Protein AF-G0TVH2-F1 (afdb_monomer_lite)

Structure (mmCIF, N/CA/C/O backbone):
data_AF-G0TVH2-F1
#
_entry.id   AF-G0TVH2-F1
#
loop_
_atom_site.group_PDB
_atom_site.id
_atom_site.type_symbol
_atom_site.label_atom_id
_atom_site.label_alt_id
_atom_site.label_comp_id
_atom_site.label_asym_id
_atom_site.label_entity_id
_atom_site.label_seq_id
_atom_site.pdbx_PDB_ins_code
_atom_site.Cartn_x
_atom_site.Cartn_y
_atom_site.Cartn_z
_atom_site.occupancy
_atom_site.B_iso_or_equiv
_atom_site.auth_seq_id
_atom_site.auth_comp_id
_atom_site.auth_asym_id
_atom_site.auth_atom_id
_atom_site.pdbx_PDB_model_num
ATOM 1 N N . MET A 1 1 ? 60.344 -9.398 -90.606 1.00 38.94 1 MET A N 1
ATOM 2 C CA . MET A 1 1 ? 59.600 -9.449 -89.331 1.00 38.94 1 MET A CA 1
ATOM 3 C C . MET A 1 1 ? 58.607 -8.302 -89.333 1.00 38.94 1 MET A C 1
ATOM 5 O O . MET A 1 1 ? 58.965 -7.178 -89.017 1.00 38.94 1 MET A O 1
ATOM 9 N N . THR A 1 2 ? 57.408 -8.558 -89.841 1.00 41.53 2 THR A N 1
ATOM 10 C CA . THR A 1 2 ? 56.317 -7.584 -89.948 1.00 41.53 2 THR A CA 1
ATOM 11 C C . THR A 1 2 ? 55.574 -7.532 -88.620 1.00 41.53 2 THR A C 1
ATOM 13 O O . THR A 1 2 ? 54.931 -8.509 -88.241 1.00 41.53 2 THR A O 1
ATOM 16 N N . ALA A 1 3 ? 55.681 -6.411 -87.907 1.00 45.31 3 ALA A N 1
ATOM 17 C CA . ALA A 1 3 ? 54.805 -6.114 -86.784 1.00 45.31 3 ALA A CA 1
ATOM 18 C C . ALA A 1 3 ? 53.382 -5.932 -87.335 1.00 45.31 3 ALA A C 1
ATOM 20 O O . ALA A 1 3 ? 53.095 -4.954 -88.024 1.00 45.31 3 ALA A O 1
ATOM 21 N N . LEU A 1 4 ? 52.516 -6.919 -87.098 1.00 46.34 4 LEU A N 1
ATOM 22 C CA . LEU A 1 4 ? 51.085 -6.798 -87.344 1.00 46.34 4 LEU A CA 1
ATOM 23 C C . LEU A 1 4 ? 50.549 -5.736 -86.382 1.00 46.34 4 LEU A C 1
ATOM 25 O O . LEU A 1 4 ? 50.388 -5.987 -85.190 1.00 46.34 4 LEU A O 1
ATOM 29 N N . HIS A 1 5 ? 50.312 -4.537 -86.907 1.00 47.88 5 HIS A N 1
ATOM 30 C CA . HIS A 1 5 ? 49.517 -3.518 -86.240 1.00 47.88 5 HIS A CA 1
ATOM 31 C C . HIS A 1 5 ? 48.079 -4.034 -86.141 1.00 47.88 5 HIS A C 1
ATOM 33 O O . HIS A 1 5 ? 47.273 -3.858 -87.052 1.00 47.88 5 HIS A O 1
ATOM 39 N N . VAL A 1 6 ? 47.768 -4.710 -85.036 1.00 55.97 6 VAL A N 1
ATOM 40 C CA . VAL A 1 6 ? 46.390 -5.003 -84.648 1.00 55.97 6 VAL A CA 1
ATOM 41 C C . VAL A 1 6 ? 45.784 -3.676 -84.206 1.00 55.97 6 VAL A C 1
ATOM 43 O O . VAL A 1 6 ? 46.109 -3.151 -83.142 1.00 55.97 6 VAL A O 1
ATOM 46 N N . SER A 1 7 ? 44.959 -3.081 -85.064 1.00 53.72 7 SER A N 1
ATOM 47 C CA . SER A 1 7 ? 44.136 -1.933 -84.693 1.00 53.72 7 SER A CA 1
ATOM 48 C C . SER A 1 7 ? 43.154 -2.373 -83.599 1.00 53.72 7 SER A C 1
ATOM 50 O O . SER A 1 7 ? 42.440 -3.356 -83.827 1.00 53.72 7 SER A O 1
ATOM 52 N N . PRO A 1 8 ? 43.092 -1.701 -82.436 1.00 55.16 8 PRO A N 1
ATOM 53 C CA . PRO A 1 8 ? 42.158 -2.075 -81.381 1.00 55.16 8 PRO A CA 1
ATOM 54 C C . PRO A 1 8 ? 40.726 -1.978 -81.913 1.00 55.16 8 PRO A C 1
ATOM 56 O O . PRO A 1 8 ? 40.311 -0.941 -82.433 1.00 55.16 8 PRO A O 1
ATOM 59 N N . CYS A 1 9 ? 39.986 -3.084 -81.829 1.00 48.72 9 CYS A N 1
ATOM 60 C CA . CYS A 1 9 ? 38.575 -3.112 -82.181 1.00 48.72 9 CYS A CA 1
ATOM 61 C C . CYS A 1 9 ? 37.817 -2.276 -81.134 1.00 48.72 9 CYS A C 1
ATOM 63 O O . CYS A 1 9 ? 37.853 -2.635 -79.959 1.00 48.72 9 CYS A O 1
ATOM 65 N N . PRO A 1 10 ? 37.120 -1.191 -81.513 1.00 53.81 10 PRO A N 1
ATOM 66 C CA . PRO A 1 10 ? 36.491 -0.264 -80.563 1.00 53.81 10 PRO A CA 1
ATOM 67 C C . PRO A 1 10 ? 35.326 -0.880 -79.768 1.00 53.81 10 PRO A C 1
ATOM 69 O O . PRO A 1 10 ? 34.774 -0.230 -78.886 1.00 53.81 10 PRO A O 1
ATOM 72 N N . LEU A 1 11 ? 34.944 -2.123 -80.079 1.00 55.22 11 LEU A N 1
ATOM 73 C CA . LEU A 1 11 ? 33.905 -2.881 -79.381 1.00 55.22 11 LEU A CA 1
ATOM 74 C C . LEU A 1 11 ? 34.403 -3.563 -78.101 1.00 55.22 11 LEU A C 1
ATOM 76 O O . LEU A 1 11 ? 33.580 -3.904 -77.254 1.00 55.22 11 LEU A O 1
ATOM 80 N N . PHE A 1 12 ? 35.717 -3.748 -77.944 1.00 55.81 12 PHE A N 1
ATOM 81 C CA . PHE A 1 12 ? 36.296 -4.355 -76.751 1.00 55.81 12 PHE A CA 1
ATOM 82 C C . PHE A 1 12 ? 37.193 -3.331 -76.050 1.00 55.81 12 PHE A C 1
ATOM 84 O O . PHE A 1 12 ? 38.146 -2.852 -76.672 1.00 55.81 12 PHE A O 1
ATOM 91 N N . PRO A 1 13 ? 36.911 -2.962 -74.783 1.00 56.94 13 PRO A N 1
ATOM 92 C CA . PRO A 1 13 ? 37.879 -2.214 -73.990 1.00 56.94 13 PRO A CA 1
ATOM 93 C C . PRO A 1 13 ? 39.205 -2.977 -74.027 1.00 56.94 13 PRO A C 1
ATOM 95 O O . PRO A 1 13 ? 39.206 -4.208 -73.977 1.00 56.94 13 PRO A O 1
ATOM 98 N N . SER A 1 14 ? 40.320 -2.267 -74.200 1.00 57.22 14 SER A N 1
ATOM 99 C CA . SER A 1 14 ? 41.637 -2.896 -74.287 1.00 57.22 14 SER A CA 1
ATOM 100 C C . SER A 1 14 ? 41.820 -3.839 -73.096 1.00 57.22 14 SER A C 1
ATOM 102 O O . SER A 1 14 ? 41.650 -3.435 -71.949 1.00 57.22 14 SER A O 1
ATOM 104 N N . GLU A 1 15 ? 42.184 -5.099 -73.352 1.00 58.81 15 GLU A N 1
ATOM 105 C CA . GLU A 1 15 ? 42.371 -6.148 -72.326 1.00 58.81 15 GLU A CA 1
ATOM 106 C C . GLU A 1 15 ? 43.420 -5.789 -71.248 1.00 58.81 15 GLU A C 1
ATOM 108 O O . GLU A 1 15 ? 43.646 -6.549 -70.312 1.00 58.81 15 GLU A O 1
ATOM 113 N N . VAL A 1 16 ? 44.073 -4.635 -71.389 1.00 67.00 16 VAL A N 1
ATOM 114 C CA . VAL A 1 16 ? 45.206 -4.162 -70.597 1.00 67.00 16 VAL A CA 1
ATOM 115 C C . VAL A 1 16 ? 44.783 -3.172 -69.500 1.00 67.00 16 VAL A C 1
ATOM 117 O O . VAL A 1 16 ? 45.561 -2.938 -68.579 1.00 67.00 16 VAL A O 1
ATOM 120 N N . GLU A 1 17 ? 43.582 -2.582 -69.559 1.00 72.62 17 GLU A N 1
ATOM 121 C CA . GLU A 1 17 ? 43.137 -1.599 -68.559 1.00 72.62 17 GLU A CA 1
ATOM 122 C C . GLU A 1 17 ? 42.198 -2.213 -67.511 1.00 72.62 17 GLU A C 1
ATOM 124 O O . GLU A 1 17 ? 41.122 -2.726 -67.822 1.00 72.62 17 GLU A O 1
ATOM 129 N N . ASP A 1 18 ? 42.594 -2.116 -66.240 1.00 85.38 18 ASP A N 1
ATOM 130 C CA . ASP A 1 18 ? 41.708 -2.384 -65.109 1.00 85.38 18 ASP A CA 1
ATOM 131 C C . ASP A 1 18 ? 40.736 -1.216 -64.903 1.00 85.38 18 ASP A C 1
ATOM 133 O O . ASP A 1 18 ? 41.064 -0.043 -65.110 1.00 85.38 18 ASP A O 1
ATOM 137 N N . TYR A 1 19 ? 39.536 -1.531 -64.426 1.00 87.81 19 TYR A N 1
ATOM 138 C CA . TYR A 1 19 ? 38.484 -0.562 -64.143 1.00 87.81 19 TYR A CA 1
ATOM 139 C C . TYR A 1 19 ? 38.151 -0.538 -62.653 1.00 87.81 19 TYR A C 1
ATOM 141 O O . TYR A 1 19 ? 38.329 -1.518 -61.935 1.00 87.81 19 TYR A O 1
ATOM 149 N N . TYR A 1 20 ? 37.637 0.590 -62.177 1.00 90.38 20 TYR A N 1
ATOM 150 C CA . TYR A 1 20 ? 37.061 0.727 -60.845 1.00 90.38 20 TYR A CA 1
ATOM 151 C C . TYR A 1 20 ? 35.540 0.804 -60.956 1.00 90.38 20 TYR A C 1
ATOM 153 O O . TYR A 1 20 ? 34.998 1.675 -61.641 1.00 90.38 20 TYR A O 1
ATOM 161 N N . CYS A 1 21 ? 34.859 -0.121 -60.287 1.00 90.44 21 CYS A N 1
ATOM 162 C CA . CYS A 1 21 ? 33.411 -0.135 -60.161 1.00 90.44 21 CYS A CA 1
ATOM 163 C C . CYS A 1 21 ? 32.994 0.834 -59.050 1.00 90.44 21 CYS A C 1
ATOM 165 O O . CYS A 1 21 ? 33.338 0.632 -57.885 1.00 90.44 21 CYS A O 1
ATOM 167 N N . ILE A 1 22 ? 32.245 1.876 -59.409 1.00 88.81 22 ILE A N 1
ATOM 168 C CA . ILE A 1 22 ? 31.824 2.938 -58.486 1.00 88.81 22 ILE A CA 1
ATOM 169 C C . ILE A 1 22 ? 30.775 2.409 -57.505 1.00 88.81 22 ILE A C 1
ATOM 171 O O . ILE A 1 22 ? 30.848 2.712 -56.320 1.00 88.81 22 ILE A O 1
ATOM 175 N N . ASP A 1 23 ? 29.855 1.571 -57.980 1.00 88.88 23 ASP A N 1
ATOM 176 C CA . ASP A 1 23 ? 28.732 1.081 -57.171 1.00 88.88 23 ASP A CA 1
ATOM 177 C C . ASP A 1 23 ? 29.171 0.073 -56.098 1.00 88.88 23 ASP A C 1
ATOM 179 O O . ASP A 1 23 ? 28.579 -0.005 -55.023 1.00 88.88 23 ASP A O 1
ATOM 183 N N . CYS A 1 24 ? 30.228 -0.700 -56.369 1.00 88.38 24 CYS A N 1
ATOM 184 C CA . CYS A 1 24 ? 30.763 -1.692 -55.429 1.00 88.38 24 CYS A CA 1
ATOM 185 C C . CYS A 1 24 ? 32.036 -1.254 -54.714 1.00 88.38 24 CYS A C 1
ATOM 187 O O . CYS A 1 24 ? 32.458 -1.926 -53.776 1.00 88.38 24 CYS A O 1
ATOM 189 N N . HIS A 1 25 ? 32.660 -0.162 -55.155 1.00 89.00 25 HIS A N 1
ATOM 190 C CA . HIS A 1 25 ? 33.965 0.290 -54.684 1.00 89.00 25 HIS A CA 1
ATOM 191 C C . HIS A 1 25 ? 35.093 -0.754 -54.827 1.00 89.00 25 HIS A C 1
ATOM 193 O O . HIS A 1 25 ? 35.986 -0.833 -53.981 1.00 89.00 25 HIS A O 1
ATOM 199 N N . THR A 1 26 ? 35.086 -1.540 -55.909 1.00 88.88 26 THR A N 1
ATOM 200 C CA . THR A 1 26 ? 36.060 -2.618 -56.176 1.00 88.88 26 THR A CA 1
ATOM 201 C C . THR A 1 26 ? 36.748 -2.452 -57.529 1.00 88.88 26 THR A C 1
ATOM 203 O O . THR A 1 26 ? 36.162 -1.912 -58.469 1.00 88.88 26 THR A O 1
ATOM 206 N N . SER A 1 27 ? 37.984 -2.942 -57.659 1.00 89.00 27 SER A N 1
ATOM 207 C CA . SER A 1 27 ? 38.620 -3.092 -58.971 1.00 89.00 27 SER A CA 1
ATOM 208 C C . SER A 1 27 ? 38.000 -4.265 -59.738 1.00 89.00 27 SER A C 1
ATOM 210 O O . SER A 1 27 ? 37.653 -5.297 -59.160 1.00 89.00 27 SER A O 1
ATOM 212 N N . CYS A 1 28 ? 37.847 -4.100 -61.047 1.00 86.50 28 CYS A N 1
ATOM 213 C CA . CYS A 1 28 ? 37.285 -5.083 -61.961 1.00 86.50 28 CYS A CA 1
ATOM 214 C C . CYS A 1 28 ? 38.175 -5.182 -63.200 1.00 86.50 28 CYS A C 1
ATOM 216 O O . CYS A 1 28 ? 38.571 -4.163 -63.766 1.00 86.50 28 CYS A O 1
ATOM 218 N N . SER A 1 29 ? 38.447 -6.406 -63.648 1.00 84.25 29 SER A N 1
ATOM 219 C CA . SER A 1 29 ? 39.119 -6.626 -64.928 1.00 84.25 29 SER A CA 1
ATOM 220 C C . SER A 1 29 ? 38.179 -6.302 -66.090 1.00 84.25 29 SER A C 1
ATOM 222 O O . SER A 1 29 ? 36.960 -6.451 -65.968 1.00 84.25 29 SER A O 1
ATOM 224 N N . ALA A 1 30 ? 38.739 -5.942 -67.247 1.00 75.69 30 ALA A N 1
ATOM 225 C CA . ALA A 1 30 ? 37.979 -5.682 -68.472 1.00 75.69 30 ALA A CA 1
ATOM 226 C C . ALA A 1 30 ? 37.083 -6.861 -68.921 1.00 75.69 30 ALA A C 1
ATOM 228 O O . ALA A 1 30 ? 36.098 -6.654 -69.624 1.00 75.69 30 ALA A O 1
ATOM 229 N N . LEU A 1 31 ? 37.369 -8.094 -68.485 1.00 72.69 31 LEU A N 1
ATOM 230 C CA . LEU A 1 31 ? 36.536 -9.273 -68.762 1.00 72.69 31 LEU A CA 1
ATOM 231 C C . LEU A 1 31 ? 35.358 -9.416 -67.786 1.00 72.69 31 LEU A C 1
ATOM 233 O O . LEU A 1 31 ? 34.253 -9.765 -68.205 1.00 72.69 31 LEU A O 1
ATOM 237 N N . ALA A 1 32 ? 35.552 -9.076 -66.505 1.00 69.69 32 ALA A N 1
ATOM 238 C CA . ALA A 1 32 ? 34.478 -9.056 -65.502 1.00 69.69 32 ALA A CA 1
ATOM 239 C C . ALA A 1 32 ? 33.377 -8.028 -65.835 1.00 69.69 32 ALA A C 1
ATOM 241 O O . ALA A 1 32 ? 32.270 -8.087 -65.300 1.00 69.69 32 ALA A O 1
ATOM 242 N N . LEU A 1 33 ? 33.695 -7.100 -66.741 1.00 66.81 33 LEU A N 1
ATOM 243 C CA . LEU A 1 33 ? 32.812 -6.085 -67.300 1.00 66.81 33 LEU A CA 1
ATOM 244 C C . LEU A 1 33 ? 31.866 -6.585 -68.400 1.00 66.81 33 LEU A C 1
ATOM 246 O O . LEU A 1 33 ? 30.904 -5.879 -68.706 1.00 66.81 33 LEU A O 1
ATOM 250 N N . LEU A 1 34 ? 32.154 -7.738 -69.011 1.00 71.69 34 LEU A N 1
ATOM 251 C CA . LEU A 1 34 ? 31.373 -8.319 -70.112 1.00 71.69 34 LEU A CA 1
ATOM 252 C C . LEU A 1 34 ? 30.501 -9.484 -69.638 1.00 71.69 34 LEU A C 1
ATOM 254 O O . LEU A 1 34 ? 29.388 -9.667 -70.122 1.00 71.69 34 LEU A O 1
ATOM 258 N N . VAL A 1 35 ? 30.993 -10.252 -68.667 1.00 72.25 35 VAL A N 1
ATOM 259 C CA . VAL A 1 35 ? 30.304 -11.417 -68.103 1.00 72.25 35 VAL A CA 1
ATOM 260 C C . VAL A 1 35 ? 30.664 -11.516 -66.621 1.00 72.25 35 VAL A C 1
ATOM 262 O O . VAL A 1 35 ? 31.743 -11.978 -66.260 1.00 72.25 35 VAL A O 1
ATOM 265 N N . GLY A 1 36 ? 29.783 -11.030 -65.744 1.00 75.00 36 GLY A N 1
ATOM 266 C CA . GLY A 1 36 ? 30.030 -11.001 -64.302 1.00 75.00 36 GLY A CA 1
ATOM 267 C C . GLY A 1 36 ? 29.012 -10.168 -63.516 1.00 75.00 36 GLY A C 1
ATOM 268 O O . GLY A 1 36 ? 28.156 -9.521 -64.110 1.00 75.00 36 GLY A O 1
ATOM 269 N N . PRO A 1 37 ? 29.099 -10.150 -62.174 1.00 78.69 37 PRO A N 1
ATOM 270 C CA . PRO A 1 37 ? 28.152 -9.437 -61.309 1.00 78.69 37 PRO A CA 1
ATOM 271 C C . PRO A 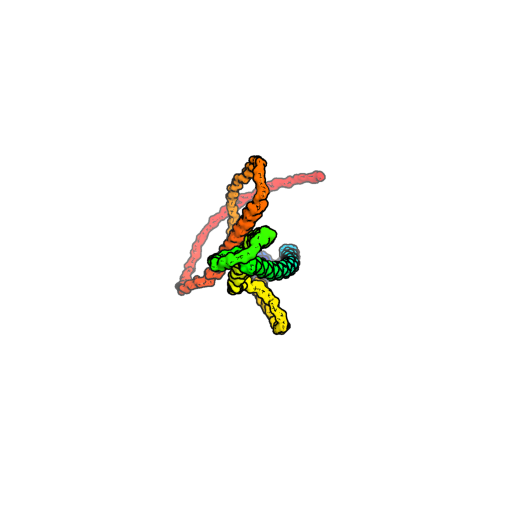1 37 ? 28.261 -7.902 -61.381 1.00 78.69 37 PRO A C 1
ATOM 273 O O . PRO A 1 37 ? 27.435 -7.213 -60.797 1.00 78.69 37 PRO A O 1
ATOM 276 N N . HIS A 1 38 ? 29.260 -7.366 -62.092 1.00 82.31 38 HIS A N 1
ATOM 277 C CA . HIS A 1 38 ? 29.506 -5.925 -62.244 1.00 82.31 38 HIS A CA 1
ATOM 278 C C . HIS A 1 38 ? 29.212 -5.407 -63.664 1.00 82.31 38 HIS A C 1
ATOM 280 O O . HIS A 1 38 ? 29.572 -4.276 -63.990 1.00 82.31 38 HIS A O 1
ATOM 286 N N . THR A 1 39 ? 28.582 -6.213 -64.527 1.00 82.06 39 THR A N 1
ATOM 287 C CA . THR A 1 39 ? 28.310 -5.862 -65.935 1.00 82.06 39 THR A CA 1
ATOM 288 C C . THR A 1 39 ? 27.469 -4.596 -66.094 1.00 82.06 39 THR A C 1
ATOM 290 O O . THR A 1 39 ? 27.716 -3.825 -67.017 1.00 82.06 39 THR A O 1
ATOM 293 N N . ASN A 1 40 ? 26.543 -4.342 -65.164 1.00 83.19 40 ASN A N 1
ATOM 294 C CA . ASN A 1 40 ? 25.629 -3.194 -65.194 1.00 83.19 40 ASN A CA 1
ATOM 295 C C . ASN A 1 40 ? 26.031 -2.048 -64.253 1.00 83.19 40 ASN A C 1
ATOM 297 O O . ASN A 1 40 ? 25.237 -1.139 -64.028 1.00 83.19 40 ASN A O 1
ATOM 301 N N . HIS A 1 41 ? 27.227 -2.093 -63.666 1.00 88.50 41 HIS A N 1
ATOM 302 C CA . HIS A 1 41 ? 27.660 -1.061 -62.728 1.00 88.50 41 HIS A CA 1
ATOM 303 C C . HIS A 1 41 ? 28.387 0.088 -63.429 1.00 88.50 41 HIS A C 1
ATOM 305 O O . HIS A 1 41 ? 29.094 -0.095 -64.426 1.00 88.50 41 HIS A O 1
ATOM 311 N N . SER A 1 42 ? 28.264 1.277 -62.849 1.00 88.12 42 SER A N 1
ATOM 312 C CA . SER A 1 42 ? 29.004 2.468 -63.251 1.00 88.12 42 SER A CA 1
ATOM 313 C C . SER A 1 42 ? 30.501 2.255 -63.032 1.00 88.12 42 SER A C 1
ATOM 315 O O . SER A 1 42 ? 30.939 1.810 -61.964 1.00 88.12 42 SER A O 1
ATOM 317 N N . ARG A 1 43 ? 31.304 2.570 -64.052 1.00 85.38 43 ARG A N 1
ATOM 318 C CA . ARG A 1 43 ? 32.734 2.238 -64.088 1.00 85.38 43 ARG A CA 1
ATOM 319 C C . ARG A 1 43 ? 33.579 3.342 -64.698 1.00 85.38 43 ARG A C 1
ATOM 321 O O . ARG A 1 43 ? 33.142 4.048 -65.603 1.00 85.38 43 ARG A O 1
ATOM 328 N N . VAL A 1 44 ? 34.814 3.436 -64.222 1.00 88.88 44 VAL A N 1
ATOM 329 C CA . VAL A 1 44 ? 35.839 4.365 -64.714 1.00 88.88 44 VAL A CA 1
ATOM 330 C C . VAL A 1 44 ? 37.192 3.651 -64.802 1.00 88.88 44 VAL A C 1
ATOM 332 O O . VAL A 1 44 ? 37.426 2.736 -64.009 1.00 88.88 44 VAL A O 1
ATOM 335 N N . PRO A 1 45 ? 38.091 4.026 -65.734 1.00 90.31 45 PRO A N 1
ATOM 336 C CA . PRO A 1 45 ? 39.441 3.464 -65.784 1.00 90.31 45 PRO A CA 1
ATOM 337 C C . PRO A 1 45 ? 40.153 3.622 -64.437 1.00 90.31 45 PRO A C 1
ATOM 339 O O . PRO A 1 45 ? 40.058 4.677 -63.803 1.00 90.31 45 PRO A O 1
ATOM 342 N N . LEU A 1 46 ? 40.869 2.589 -63.988 1.00 88.62 46 LEU A N 1
ATOM 343 C CA . LEU A 1 46 ? 41.461 2.555 -62.648 1.00 88.62 46 LEU A CA 1
ATOM 344 C C . LEU A 1 46 ? 42.476 3.686 -62.425 1.00 88.62 46 LEU A C 1
ATOM 346 O O . LEU A 1 46 ? 42.539 4.244 -61.332 1.00 88.62 46 LEU A O 1
ATOM 350 N N . SER A 1 47 ? 43.223 4.074 -63.461 1.00 88.62 47 SER A N 1
ATOM 351 C CA . SER A 1 47 ? 44.158 5.207 -63.428 1.00 88.62 47 SER A CA 1
ATOM 352 C C . SER A 1 47 ? 43.454 6.533 -63.111 1.00 88.62 47 SER A C 1
ATOM 354 O O . SER A 1 47 ? 43.903 7.292 -62.251 1.00 88.62 47 SER A O 1
ATOM 356 N N . VAL A 1 48 ? 42.304 6.779 -63.745 1.00 89.69 48 VAL A N 1
ATOM 357 C CA . VAL A 1 48 ? 41.448 7.947 -63.490 1.00 89.69 48 VAL A CA 1
ATOM 358 C C . VAL A 1 48 ? 40.819 7.847 -62.101 1.00 89.69 48 VAL A C 1
ATOM 360 O O . VAL A 1 48 ? 40.795 8.824 -61.351 1.00 89.69 48 VAL A O 1
ATOM 363 N N . ALA A 1 49 ? 40.357 6.656 -61.713 1.00 91.00 49 ALA A N 1
ATOM 364 C CA . ALA A 1 49 ? 39.771 6.433 -60.399 1.00 91.00 49 ALA A CA 1
ATOM 365 C C . ALA A 1 49 ? 40.765 6.754 -59.271 1.00 91.00 49 ALA A C 1
ATOM 367 O O . ALA A 1 49 ? 40.439 7.497 -58.345 1.00 91.00 49 ALA A O 1
ATOM 368 N N . ALA A 1 50 ? 42.000 6.262 -59.396 1.00 90.00 50 ALA A N 1
ATOM 369 C CA . ALA A 1 50 ? 43.078 6.469 -58.436 1.00 90.00 50 ALA A CA 1
ATOM 370 C C . ALA A 1 50 ? 43.433 7.952 -58.246 1.00 90.00 50 ALA A C 1
ATOM 372 O O . ALA A 1 50 ? 43.808 8.354 -57.144 1.00 90.00 50 ALA A O 1
ATOM 373 N N . GLN A 1 51 ? 43.275 8.778 -59.284 1.00 93.81 51 GLN A N 1
ATOM 374 C CA . GLN A 1 51 ? 43.572 10.207 -59.209 1.00 93.81 51 GLN A CA 1
ATOM 375 C C . GLN A 1 51 ? 42.493 11.009 -58.458 1.00 93.81 51 GLN A C 1
ATOM 377 O O . GLN A 1 51 ? 42.827 11.943 -57.727 1.00 93.81 51 GLN A O 1
ATOM 382 N N . TYR A 1 52 ? 41.208 10.659 -58.604 1.00 87.00 52 TYR A N 1
ATOM 383 C CA . TYR A 1 52 ? 40.101 11.517 -58.149 1.00 87.00 52 TYR A CA 1
ATOM 384 C C . TYR A 1 52 ? 39.250 10.932 -57.011 1.00 87.00 52 TYR A C 1
ATOM 386 O O . TYR A 1 52 ? 38.820 11.675 -56.120 1.00 87.00 52 TYR A O 1
ATOM 394 N N . PHE A 1 53 ? 39.017 9.618 -56.987 1.00 89.12 53 PHE A N 1
ATOM 395 C CA . PHE A 1 53 ? 38.090 9.000 -56.034 1.00 89.12 53 PHE A CA 1
ATOM 396 C C . PHE A 1 53 ? 38.571 8.998 -54.582 1.00 89.12 53 PHE A C 1
ATOM 398 O O . PHE A 1 53 ? 37.724 9.238 -53.724 1.00 89.12 53 PHE A O 1
ATOM 405 N N . PRO A 1 54 ? 39.868 8.843 -54.242 1.00 92.69 54 PRO A N 1
ATOM 406 C CA . PRO A 1 54 ? 40.294 8.892 -52.841 1.00 92.69 54 PRO A CA 1
ATOM 407 C C . PRO A 1 54 ? 39.878 10.189 -52.130 1.00 92.69 54 PRO A C 1
ATOM 409 O O . PRO A 1 54 ? 39.427 10.169 -50.985 1.00 92.69 54 PRO A O 1
ATOM 412 N N . SER A 1 55 ? 39.954 11.325 -52.829 1.00 90.56 55 SER A N 1
ATOM 413 C CA . SER A 1 55 ? 39.532 12.622 -52.288 1.00 90.56 55 SER A CA 1
ATOM 414 C C . SER A 1 55 ? 38.011 12.742 -52.152 1.00 90.56 55 SER A C 1
ATO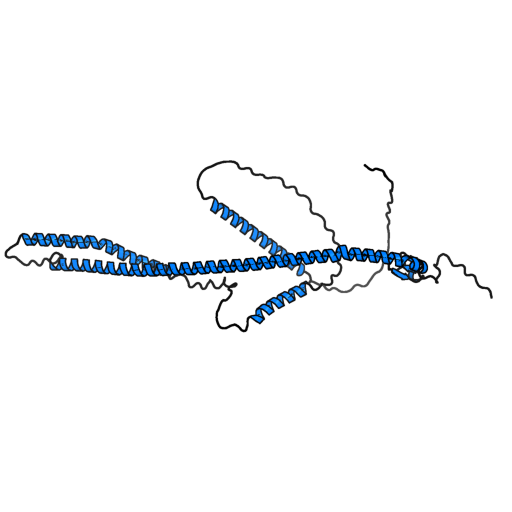M 416 O O . SER A 1 55 ? 37.534 13.361 -51.199 1.00 90.56 55 SER A O 1
ATOM 418 N N . ALA A 1 56 ? 37.240 12.163 -53.079 1.00 89.31 56 ALA A N 1
ATOM 419 C CA . ALA A 1 56 ? 35.781 12.093 -52.983 1.00 89.31 56 ALA A CA 1
ATOM 420 C C . ALA A 1 56 ? 35.343 11.174 -51.831 1.00 89.31 56 ALA A C 1
ATOM 422 O O . ALA A 1 56 ? 34.671 11.642 -50.917 1.00 89.31 56 ALA A O 1
ATOM 423 N N . MET A 1 57 ? 35.860 9.943 -51.783 1.00 91.38 57 MET A N 1
ATOM 424 C CA . MET A 1 57 ? 35.602 8.971 -50.718 1.00 91.38 57 MET A CA 1
ATOM 425 C C . MET A 1 57 ? 35.964 9.517 -49.338 1.00 91.38 57 MET A C 1
ATOM 427 O O . MET A 1 57 ? 35.235 9.292 -48.379 1.00 91.38 57 MET A O 1
ATOM 431 N N . ARG A 1 58 ? 37.058 10.281 -49.216 1.00 94.19 58 ARG A N 1
ATOM 432 C CA . ARG A 1 58 ? 37.406 10.942 -47.951 1.00 94.19 58 ARG A CA 1
ATOM 433 C C . ARG A 1 58 ? 36.335 11.948 -47.521 1.00 94.19 58 ARG A C 1
ATOM 435 O O . ARG A 1 58 ? 35.987 11.987 -46.344 1.00 94.19 58 ARG A O 1
ATOM 442 N N . ARG A 1 59 ? 35.809 12.761 -48.445 1.00 94.56 59 ARG A N 1
ATOM 443 C CA . ARG A 1 59 ? 34.717 13.707 -48.144 1.00 94.56 59 ARG A CA 1
ATOM 444 C C . ARG A 1 59 ? 33.444 12.968 -47.737 1.00 94.56 59 ARG A C 1
ATOM 446 O O . ARG A 1 59 ? 32.853 13.331 -46.723 1.00 94.56 59 ARG A O 1
ATOM 453 N N . ASP A 1 60 ? 33.084 11.909 -48.455 1.00 93.44 60 ASP A N 1
ATOM 454 C CA . ASP A 1 60 ? 31.897 11.099 -48.159 1.00 93.44 60 ASP A CA 1
ATOM 455 C C . ASP A 1 60 ? 32.027 10.372 -46.816 1.00 93.44 60 ASP A C 1
ATOM 457 O O . ASP A 1 60 ? 31.080 10.341 -46.031 1.00 93.44 60 ASP A O 1
ATOM 461 N N . ALA A 1 61 ? 33.220 9.862 -46.497 1.00 96.12 61 ALA A N 1
ATOM 462 C CA . ALA A 1 61 ? 33.521 9.267 -45.201 1.00 96.12 61 ALA A CA 1
ATOM 463 C C . ALA A 1 61 ? 33.372 10.291 -44.066 1.00 96.12 61 ALA A C 1
ATOM 465 O O . ALA A 1 61 ? 32.718 9.998 -43.069 1.00 96.12 61 ALA A O 1
ATOM 466 N N . HIS A 1 62 ? 33.905 11.509 -44.221 1.00 97.44 62 HIS A N 1
ATOM 467 C CA . HIS A 1 62 ? 33.706 12.573 -43.231 1.00 97.44 62 HIS A CA 1
ATOM 468 C C . HIS A 1 62 ? 32.229 12.959 -43.077 1.00 97.44 62 HIS A C 1
ATOM 470 O O . HIS A 1 62 ? 31.761 13.128 -41.952 1.00 97.44 62 HIS A O 1
ATOM 476 N N . ALA A 1 63 ? 31.478 13.049 -44.178 1.00 96.88 63 ALA A N 1
ATOM 477 C CA . ALA A 1 63 ? 30.045 13.325 -44.136 1.00 96.88 63 ALA A CA 1
ATOM 478 C C . ALA A 1 63 ? 29.267 12.202 -43.428 1.00 96.88 63 ALA A C 1
ATOM 480 O O . ALA A 1 63 ? 28.379 12.470 -42.617 1.00 96.88 63 ALA A O 1
ATOM 481 N N . LEU A 1 64 ? 29.616 10.938 -43.686 1.00 97.12 64 LEU A N 1
ATOM 482 C CA . LEU A 1 64 ? 29.023 9.789 -43.008 1.00 97.12 64 LEU A CA 1
ATOM 483 C C . LEU A 1 64 ? 29.344 9.786 -41.510 1.00 97.12 64 LEU A C 1
ATOM 485 O O . LEU A 1 64 ? 28.432 9.587 -40.713 1.00 97.12 64 LEU A O 1
ATOM 489 N N . VAL A 1 65 ? 30.595 10.049 -41.120 1.00 97.81 65 VAL A N 1
ATOM 490 C CA . VAL A 1 65 ? 30.986 10.172 -39.705 1.00 97.81 65 VAL A CA 1
ATOM 491 C C . VAL A 1 65 ? 30.177 11.273 -39.020 1.00 97.81 65 VAL A C 1
ATOM 493 O O . VAL A 1 65 ? 29.583 11.017 -37.976 1.00 97.81 65 VAL A O 1
ATOM 496 N N . GLY A 1 66 ? 30.055 12.450 -39.644 1.00 97.31 66 GLY A N 1
ATOM 497 C CA . GLY A 1 66 ? 29.242 13.546 -39.109 1.00 97.31 66 GLY A CA 1
ATOM 498 C C . GLY A 1 66 ? 27.771 13.160 -38.912 1.00 97.31 66 GLY A C 1
ATOM 499 O O . GLY A 1 66 ? 27.192 13.449 -37.863 1.00 97.31 66 GLY A O 1
ATOM 500 N N . ARG A 1 67 ? 27.170 12.437 -39.870 1.00 97.25 67 ARG A N 1
ATOM 501 C CA . ARG A 1 67 ? 25.804 11.899 -39.720 1.00 97.25 67 ARG A CA 1
ATOM 502 C C . ARG A 1 67 ? 25.708 10.874 -38.593 1.00 97.25 67 ARG A C 1
ATOM 504 O O . ARG A 1 67 ? 24.804 10.976 -37.773 1.00 97.25 67 ARG A O 1
ATOM 511 N N . ILE A 1 68 ? 26.642 9.925 -38.492 1.00 97.44 68 ILE A N 1
ATOM 512 C CA . ILE A 1 68 ? 26.655 8.925 -37.409 1.00 97.44 68 ILE A CA 1
ATOM 513 C C . ILE A 1 68 ? 26.733 9.612 -36.039 1.00 97.44 68 ILE A C 1
ATOM 515 O O . ILE A 1 68 ? 26.017 9.233 -35.109 1.00 97.44 68 ILE A O 1
ATOM 519 N N . GLU A 1 69 ? 27.572 10.634 -35.898 1.00 97.31 69 GLU A N 1
ATOM 520 C CA . GLU A 1 69 ? 27.713 11.377 -34.647 1.00 97.31 69 GLU A CA 1
ATOM 521 C C . GLU A 1 69 ? 26.430 12.127 -34.265 1.00 97.31 69 GLU A C 1
ATOM 523 O O . GLU A 1 69 ? 25.965 12.017 -33.124 1.00 97.31 69 GLU A O 1
ATOM 528 N N . LEU A 1 70 ? 25.840 12.860 -35.213 1.00 96.00 70 LEU A N 1
ATOM 529 C CA . LEU A 1 70 ? 24.684 13.723 -34.966 1.00 96.00 70 LEU A CA 1
ATOM 530 C C . LEU A 1 70 ? 23.363 12.954 -34.880 1.00 96.00 70 LEU A C 1
ATOM 532 O O . LEU A 1 70 ? 22.580 13.184 -33.956 1.00 96.00 70 LEU A O 1
ATOM 536 N N . GLU A 1 71 ? 23.109 12.055 -35.825 1.00 96.19 71 GLU A N 1
ATOM 537 C CA . GLU A 1 71 ? 21.821 11.371 -35.968 1.00 96.19 71 GLU A CA 1
ATOM 538 C C . GLU A 1 71 ? 21.733 10.134 -35.076 1.00 96.19 71 GLU A C 1
ATOM 540 O O . GLU A 1 71 ? 20.671 9.854 -34.529 1.00 96.19 71 GLU A O 1
ATOM 545 N N . TYR A 1 72 ? 22.840 9.411 -34.874 1.00 96.75 72 TYR A N 1
ATOM 546 C CA . TYR A 1 72 ? 22.819 8.175 -34.093 1.00 96.75 72 TYR A CA 1
ATOM 547 C C . TYR A 1 72 ? 23.408 8.344 -32.693 1.00 96.75 72 TYR A C 1
ATOM 549 O O . TYR A 1 72 ? 22.707 8.133 -31.702 1.00 96.75 72 TYR A O 1
ATOM 557 N N . ILE A 1 73 ? 24.683 8.727 -32.570 1.00 96.62 73 ILE A N 1
ATOM 558 C CA . ILE A 1 73 ? 25.378 8.719 -31.271 1.00 96.62 73 ILE A CA 1
ATOM 559 C C . ILE A 1 73 ? 24.736 9.717 -30.307 1.00 96.62 73 ILE A C 1
ATOM 561 O O . ILE A 1 73 ? 24.438 9.360 -29.164 1.00 96.62 73 ILE A O 1
ATOM 565 N N . ARG A 1 74 ? 24.513 10.958 -30.752 1.00 97.06 74 ARG A N 1
ATOM 566 C CA . ARG A 1 74 ? 23.915 12.000 -29.911 1.00 97.06 74 ARG A CA 1
ATOM 567 C C . ARG A 1 74 ? 22.488 11.646 -29.496 1.00 97.06 74 ARG A C 1
ATOM 569 O O . ARG A 1 74 ? 22.179 11.737 -28.310 1.00 97.06 74 ARG A O 1
ATOM 576 N N . GLN A 1 75 ? 21.656 11.196 -30.436 1.00 95.50 75 GLN A N 1
ATOM 577 C CA . GLN A 1 75 ? 20.266 10.822 -30.152 1.00 95.50 75 GLN A CA 1
ATOM 578 C C . GLN A 1 75 ? 20.185 9.628 -29.200 1.00 95.50 75 GLN A C 1
ATOM 580 O O . GLN A 1 75 ? 19.466 9.675 -28.205 1.00 95.50 75 GLN A O 1
ATOM 585 N N . ARG A 1 76 ? 20.996 8.587 -29.430 1.00 97.50 76 ARG A N 1
ATOM 586 C CA . ARG A 1 76 ? 21.075 7.424 -28.539 1.00 97.50 76 ARG A CA 1
ATOM 587 C C . ARG A 1 76 ? 21.492 7.821 -27.124 1.00 97.50 76 ARG A C 1
ATOM 589 O O . ARG A 1 76 ? 20.885 7.349 -26.169 1.00 97.50 76 ARG A O 1
ATOM 596 N N . LYS A 1 77 ? 22.509 8.676 -26.974 1.00 97.94 77 LYS A N 1
ATOM 597 C CA . LYS A 1 77 ? 22.954 9.158 -25.654 1.00 97.94 77 LYS A CA 1
ATOM 598 C C . LYS A 1 77 ? 21.860 9.951 -24.941 1.00 97.94 77 LYS A C 1
ATOM 600 O O . LYS A 1 77 ? 21.624 9.706 -23.764 1.00 97.94 77 LYS A O 1
ATOM 605 N N . ALA A 1 78 ? 21.182 10.856 -25.647 1.00 97.44 78 ALA A N 1
ATOM 606 C CA . ALA A 1 78 ? 20.081 11.634 -25.083 1.00 97.44 78 ALA A CA 1
ATOM 607 C C . ALA A 1 78 ? 18.917 10.733 -24.641 1.00 97.44 78 ALA A C 1
ATOM 609 O O . ALA A 1 78 ? 18.402 10.891 -23.537 1.00 97.44 78 ALA A O 1
ATOM 610 N N . HIS A 1 79 ? 18.552 9.746 -25.464 1.00 97.50 79 HIS A N 1
ATOM 611 C CA . HIS A 1 79 ? 17.498 8.795 -25.128 1.00 97.50 79 HIS A CA 1
ATOM 612 C C . HIS A 1 79 ? 17.853 7.941 -23.905 1.00 97.50 79 HIS A C 1
ATOM 614 O O . HIS A 1 79 ? 17.047 7.848 -22.985 1.00 97.50 79 HIS A O 1
ATOM 620 N N . LEU A 1 80 ? 19.065 7.372 -23.855 1.00 98.25 80 LEU A N 1
ATOM 621 C CA . LEU A 1 80 ? 19.518 6.592 -22.698 1.00 98.25 80 LEU A CA 1
ATOM 622 C C . LEU A 1 80 ? 19.559 7.439 -21.421 1.00 98.25 80 LEU A C 1
ATOM 624 O O . LEU A 1 80 ? 19.052 6.997 -20.400 1.00 98.25 80 LEU A O 1
ATOM 628 N N . SER A 1 81 ? 20.056 8.678 -21.495 1.00 98.38 81 SER A N 1
ATOM 629 C CA . SER A 1 81 ? 20.037 9.602 -20.353 1.00 98.38 81 SER A CA 1
ATOM 630 C C . SER A 1 81 ? 18.613 9.877 -19.866 1.00 98.38 81 SER A C 1
ATOM 632 O O . SER A 1 81 ? 18.360 9.845 -18.670 1.00 98.38 81 SER A O 1
ATOM 634 N N . SER A 1 82 ? 17.665 10.108 -20.779 1.00 98.44 82 SER A N 1
ATOM 635 C CA . SER A 1 82 ? 16.261 10.336 -20.420 1.00 98.44 82 SER A CA 1
ATOM 636 C C . SER A 1 82 ? 15.617 9.105 -19.769 1.00 98.44 82 SER A C 1
ATOM 638 O O . SER A 1 82 ? 14.827 9.250 -18.831 1.00 98.44 82 SER A O 1
ATOM 640 N N . LEU A 1 83 ? 15.959 7.898 -20.231 1.00 98.19 83 LEU A N 1
ATOM 641 C CA . LEU A 1 83 ? 15.516 6.657 -19.598 1.00 98.19 83 LEU A CA 1
ATOM 642 C C . LEU A 1 83 ? 16.114 6.502 -18.196 1.00 98.19 83 LEU A C 1
ATOM 644 O O . LEU A 1 83 ? 15.372 6.200 -17.264 1.00 98.19 83 LEU A O 1
ATOM 648 N N . ASP A 1 84 ? 17.409 6.770 -18.023 1.00 98.50 84 ASP A N 1
ATOM 649 C CA . ASP A 1 84 ? 18.076 6.717 -16.718 1.00 98.50 84 ASP A CA 1
ATOM 650 C C . ASP A 1 84 ? 17.473 7.732 -15.731 1.00 98.50 84 ASP A C 1
ATOM 652 O O . ASP A 1 84 ? 17.232 7.407 -14.568 1.00 98.50 84 ASP A O 1
ATOM 656 N N . ASP A 1 85 ? 17.163 8.948 -16.187 1.00 98.38 85 ASP A N 1
ATOM 657 C CA . ASP A 1 85 ? 16.484 9.976 -15.388 1.00 98.38 85 ASP A CA 1
ATOM 658 C C . ASP A 1 85 ? 15.092 9.515 -14.941 1.00 98.38 85 ASP A C 1
ATOM 660 O O . ASP A 1 85 ? 14.718 9.671 -13.776 1.00 98.38 85 ASP A O 1
ATOM 664 N N . THR A 1 86 ? 14.344 8.893 -15.855 1.00 98.12 86 THR A N 1
ATOM 665 C CA . THR A 1 86 ? 13.006 8.356 -15.577 1.00 98.12 86 THR A CA 1
ATOM 666 C C . THR A 1 86 ? 13.071 7.204 -14.574 1.00 98.12 86 THR A C 1
ATOM 668 O O . THR A 1 86 ? 12.296 7.179 -13.619 1.00 98.12 86 THR A O 1
ATOM 671 N N . CYS A 1 87 ? 14.023 6.281 -14.733 1.00 98.31 87 CYS A N 1
ATOM 672 C CA . CYS A 1 87 ? 14.251 5.192 -13.784 1.00 98.31 87 CYS A CA 1
ATOM 673 C C . CYS A 1 87 ? 14.563 5.732 -12.384 1.00 98.31 87 CYS A C 1
ATOM 675 O O . CYS A 1 87 ? 13.916 5.329 -11.418 1.00 98.31 87 CYS A O 1
ATOM 677 N N . ARG A 1 88 ? 15.473 6.710 -12.274 1.00 98.50 88 ARG A N 1
ATOM 678 C CA . ARG A 1 88 ? 15.801 7.349 -10.990 1.00 98.50 88 ARG A CA 1
ATOM 679 C C . ARG A 1 88 ? 14.590 8.031 -10.358 1.00 98.50 88 ARG A C 1
ATOM 681 O O . ARG A 1 88 ? 14.391 7.921 -9.150 1.00 98.50 88 ARG A O 1
ATOM 688 N N . HIS A 1 89 ? 13.764 8.716 -11.150 1.00 98.44 89 HIS A N 1
ATOM 689 C CA . HIS A 1 89 ? 12.534 9.332 -10.651 1.00 98.44 89 HIS A CA 1
ATOM 690 C C . HIS A 1 89 ? 11.573 8.297 -10.052 1.00 98.44 89 HIS A C 1
ATOM 692 O O . HIS A 1 89 ? 11.111 8.472 -8.925 1.00 98.44 89 HIS A O 1
ATOM 698 N N . LEU A 1 90 ? 11.337 7.189 -10.759 1.00 98.19 90 LEU A N 1
ATOM 699 C CA . LEU A 1 90 ? 10.460 6.116 -10.288 1.00 98.19 90 LEU A CA 1
ATOM 700 C C . LEU A 1 90 ? 11.018 5.401 -9.048 1.00 98.19 90 LEU A C 1
ATOM 702 O O . LEU A 1 90 ? 10.254 5.006 -8.169 1.00 98.19 90 LEU A O 1
ATOM 706 N N . GLU A 1 91 ? 12.339 5.255 -8.930 1.00 98.38 91 GLU A N 1
ATOM 707 C CA . GLU A 1 91 ? 12.978 4.711 -7.726 1.00 98.38 91 GLU A CA 1
ATOM 708 C C . GLU A 1 91 ? 12.785 5.621 -6.502 1.00 98.38 91 GLU A C 1
ATOM 710 O O . GLU A 1 91 ? 12.485 5.128 -5.410 1.00 98.38 91 GLU A O 1
ATOM 715 N N . MET A 1 92 ? 12.899 6.942 -6.681 1.00 98.50 92 MET A N 1
ATOM 716 C CA . MET A 1 92 ? 12.611 7.928 -5.631 1.00 98.50 92 MET A CA 1
ATOM 717 C C . MET A 1 92 ? 11.126 7.950 -5.251 1.00 98.50 92 MET A C 1
ATOM 719 O O . MET A 1 92 ? 10.780 8.041 -4.071 1.00 98.50 92 MET A O 1
ATOM 723 N N . GLU A 1 93 ? 10.226 7.838 -6.228 1.00 98.44 93 GLU A N 1
ATOM 724 C CA . GLU A 1 93 ? 8.795 7.743 -5.947 1.00 98.44 93 GLU A CA 1
ATOM 725 C C . GLU A 1 93 ? 8.486 6.458 -5.169 1.00 98.44 93 GLU A C 1
ATOM 727 O O . GLU A 1 93 ? 7.812 6.497 -4.137 1.00 98.44 93 GLU A O 1
ATOM 732 N N . ARG A 1 94 ? 9.053 5.323 -5.595 1.00 98.06 94 ARG A N 1
ATOM 733 C CA . ARG A 1 94 ? 8.915 4.039 -4.900 1.00 98.06 94 ARG A CA 1
ATOM 734 C C . ARG A 1 94 ? 9.387 4.125 -3.450 1.00 98.06 94 ARG A C 1
ATOM 736 O O . ARG A 1 94 ? 8.681 3.636 -2.570 1.00 98.06 94 ARG A O 1
ATOM 743 N N . SER A 1 95 ? 10.549 4.719 -3.180 1.00 98.31 95 SER A N 1
ATOM 744 C CA . SER A 1 95 ? 11.054 4.855 -1.808 1.00 98.31 95 SER A CA 1
ATOM 745 C C . SER A 1 95 ? 10.152 5.753 -0.956 1.00 98.31 95 SER A C 1
ATOM 747 O O . SER A 1 95 ? 9.811 5.374 0.163 1.00 98.31 95 SER A O 1
ATOM 749 N N . THR A 1 96 ? 9.654 6.855 -1.522 1.00 98.56 96 THR A N 1
ATOM 750 C CA . THR A 1 96 ? 8.683 7.749 -0.867 1.00 98.56 96 THR A CA 1
ATOM 751 C C . THR A 1 96 ? 7.370 7.030 -0.537 1.00 98.56 96 THR A C 1
ATOM 753 O O . THR A 1 96 ? 6.800 7.204 0.538 1.00 98.56 96 THR A O 1
ATOM 756 N N . LYS A 1 97 ? 6.865 6.175 -1.435 1.00 98.12 97 LYS A N 1
ATOM 757 C CA . LYS A 1 97 ? 5.657 5.380 -1.164 1.00 98.12 97 LYS A CA 1
ATOM 758 C C . LYS A 1 97 ? 5.884 4.329 -0.081 1.00 98.12 97 LYS A C 1
ATOM 760 O O . LYS A 1 97 ? 4.988 4.093 0.726 1.00 98.12 97 LYS A O 1
ATOM 765 N N . ILE A 1 98 ? 7.074 3.731 -0.017 1.00 98.25 98 ILE A N 1
ATOM 766 C CA . ILE A 1 98 ? 7.432 2.788 1.051 1.00 98.25 98 ILE A CA 1
ATOM 767 C C . ILE A 1 98 ? 7.438 3.487 2.417 1.00 98.25 98 ILE A C 1
ATOM 769 O O . ILE A 1 98 ? 6.884 2.938 3.368 1.00 98.25 98 ILE A O 1
ATOM 773 N N . THR A 1 99 ? 7.998 4.695 2.527 1.00 98.38 99 THR A N 1
ATOM 774 C CA . THR A 1 99 ? 7.999 5.437 3.800 1.00 98.38 99 THR A CA 1
ATOM 775 C C . THR A 1 99 ? 6.585 5.832 4.231 1.00 98.38 99 THR A C 1
ATOM 777 O O . THR A 1 99 ? 6.233 5.635 5.392 1.00 98.38 99 THR A O 1
ATOM 780 N N . GLN A 1 100 ? 5.738 6.275 3.293 1.00 98.06 100 GLN A N 1
ATOM 781 C CA . GLN A 1 100 ? 4.320 6.570 3.560 1.00 98.06 100 GLN A CA 1
ATOM 782 C C . GLN A 1 100 ? 3.555 5.335 4.066 1.00 98.06 100 GLN A C 1
ATOM 784 O O . GLN A 1 100 ? 2.770 5.423 5.007 1.00 98.06 100 GLN A O 1
ATOM 789 N N . LEU A 1 101 ? 3.801 4.155 3.487 1.00 97.94 101 LEU A N 1
ATOM 790 C CA . LEU A 1 101 ? 3.187 2.910 3.964 1.00 97.94 101 LEU A CA 1
ATOM 791 C C . LEU A 1 101 ? 3.639 2.544 5.384 1.00 97.94 101 LEU A C 1
ATOM 793 O O . LEU A 1 101 ? 2.826 2.094 6.188 1.00 97.94 101 LEU A O 1
ATOM 797 N N . GLN A 1 102 ? 4.915 2.758 5.713 1.00 97.75 102 GLN A N 1
ATOM 798 C CA . GLN A 1 102 ? 5.434 2.527 7.065 1.00 97.75 102 GLN A CA 1
ATOM 799 C C . GLN A 1 102 ? 4.843 3.502 8.094 1.00 97.75 102 GLN A C 1
ATOM 801 O O . GLN A 1 102 ? 4.655 3.128 9.251 1.00 97.75 102 GLN A O 1
ATOM 806 N N . GLU A 1 103 ? 4.558 4.745 7.704 1.00 98.38 103 GLU A N 1
ATOM 807 C CA . GLU A 1 103 ? 3.838 5.722 8.533 1.00 98.38 103 GLU A CA 1
ATOM 808 C C . GLU A 1 103 ? 2.412 5.263 8.824 1.00 98.38 103 GLU A C 1
ATOM 810 O O . GLU A 1 103 ? 2.052 5.112 9.991 1.00 98.38 103 GLU A O 1
ATOM 815 N N . LEU A 1 104 ? 1.649 4.918 7.785 1.00 98.06 104 LEU A N 1
ATOM 816 C CA . LEU A 1 104 ? 0.282 4.416 7.939 1.00 98.06 104 LEU A CA 1
ATOM 817 C C . LEU A 1 104 ? 0.227 3.142 8.791 1.00 98.06 104 LEU A C 1
ATOM 819 O O . LEU A 1 104 ? -0.645 2.997 9.644 1.00 98.06 104 LEU A O 1
ATOM 823 N N . GLN A 1 105 ? 1.186 2.229 8.625 1.00 97.38 105 GLN A N 1
ATOM 824 C CA . GLN A 1 105 ? 1.269 1.028 9.457 1.00 97.38 105 GLN A CA 1
ATOM 825 C C . GLN A 1 105 ? 1.496 1.366 10.940 1.00 97.38 105 GLN A C 1
ATOM 827 O O . GLN A 1 105 ? 0.931 0.709 11.818 1.00 97.38 105 GLN A O 1
ATOM 832 N N . ARG A 1 106 ? 2.303 2.394 11.238 1.00 98.06 106 ARG A N 1
ATOM 833 C CA . ARG A 1 106 ? 2.500 2.875 12.614 1.00 98.06 106 ARG A CA 1
ATOM 834 C C . ARG A 1 106 ? 1.229 3.503 13.182 1.00 98.06 106 ARG A C 1
ATOM 836 O O . ARG A 1 106 ? 0.917 3.247 14.342 1.00 98.06 106 ARG A O 1
ATOM 843 N N . GLU A 1 107 ? 0.499 4.282 12.387 1.00 98.19 107 GLU A N 1
ATOM 844 C CA . GLU A 1 107 ? -0.771 4.897 12.796 1.00 98.19 107 GLU A CA 1
ATOM 845 C C . GLU A 1 107 ? -1.845 3.852 13.103 1.00 98.19 107 GLU A C 1
ATOM 847 O O . GLU A 1 107 ? -2.461 3.903 14.168 1.00 98.19 107 GLU A O 1
ATOM 852 N N . VAL A 1 108 ? -2.015 2.854 12.231 1.00 97.62 108 VAL A N 1
ATOM 853 C CA . VAL A 1 108 ? -2.933 1.729 12.472 1.00 97.62 108 VAL A CA 1
ATOM 854 C C . VAL A 1 108 ? -2.549 0.998 13.757 1.00 97.62 108 VAL A C 1
ATOM 856 O O . VAL A 1 108 ? -3.388 0.821 14.635 1.00 97.62 108 VAL A O 1
ATOM 859 N N . GLY A 1 109 ? -1.262 0.685 13.944 1.00 97.06 109 GLY A N 1
ATOM 860 C CA . GLY A 1 109 ? -0.793 0.049 15.177 1.00 97.06 109 GLY A CA 1
ATOM 861 C C . GLY A 1 109 ? -1.004 0.897 16.441 1.00 97.06 109 GLY A C 1
ATOM 862 O O . GLY A 1 109 ? -1.150 0.349 17.534 1.00 97.06 109 GLY A O 1
ATOM 863 N N . PHE A 1 110 ? -1.029 2.228 16.332 1.00 98.12 110 PHE A N 1
ATOM 864 C CA . PHE A 1 110 ? -1.397 3.116 17.439 1.00 98.12 110 PHE A CA 1
ATOM 865 C C . PHE A 1 110 ? -2.904 3.071 17.729 1.00 98.12 110 PHE A C 1
ATOM 867 O O . PHE A 1 110 ? -3.297 2.994 18.896 1.00 98.12 110 PHE A O 1
ATOM 874 N N . LEU A 1 111 ? -3.743 3.077 16.691 1.00 97.62 111 LEU A N 1
ATOM 875 C CA . LEU A 1 111 ? -5.194 2.948 16.834 1.00 97.62 111 LEU A CA 1
ATOM 876 C C . LEU A 1 111 ? -5.582 1.604 17.454 1.00 97.62 111 LEU A C 1
ATOM 878 O O . LEU A 1 111 ? -6.383 1.594 18.383 1.00 97.62 111 LEU A O 1
ATOM 882 N N . ASP A 1 112 ? -4.957 0.505 17.034 1.00 96.75 112 ASP A N 1
ATOM 883 C CA . ASP A 1 112 ? -5.195 -0.824 17.605 1.00 96.75 112 ASP A CA 1
ATOM 884 C C . ASP A 1 112 ? -4.890 -0.854 19.108 1.00 96.75 112 ASP A C 1
ATOM 886 O O . ASP A 1 112 ? -5.685 -1.354 19.904 1.00 96.75 112 ASP A O 1
ATOM 890 N N . LYS A 1 113 ? -3.773 -0.240 19.528 1.00 97.62 113 LYS A N 1
ATOM 891 C CA . LYS A 1 113 ? -3.441 -0.090 20.955 1.00 97.62 113 LYS A CA 1
ATOM 892 C C . LYS A 1 113 ? -4.495 0.730 21.695 1.00 97.62 113 LYS A C 1
ATOM 894 O O . LYS A 1 113 ? -4.896 0.348 22.788 1.00 97.62 113 LYS A O 1
ATOM 899 N N . LYS A 1 114 ? -4.965 1.834 21.108 1.00 98.31 114 LYS A N 1
ATOM 900 C CA . LYS A 1 114 ? -6.002 2.681 21.712 1.00 98.31 114 LYS A CA 1
ATOM 901 C C . LYS A 1 114 ? -7.335 1.940 21.848 1.00 98.31 114 LYS A C 1
ATOM 903 O O . LYS A 1 114 ? -7.975 2.039 22.892 1.00 98.31 114 LYS A O 1
ATOM 908 N N . ILE A 1 115 ? -7.729 1.176 20.829 1.00 95.31 115 ILE A N 1
ATOM 909 C CA . ILE A 1 115 ? -8.923 0.323 20.858 1.00 95.31 115 ILE A CA 1
ATOM 910 C C . ILE A 1 115 ? -8.783 -0.733 21.953 1.00 95.31 115 ILE A C 1
ATOM 912 O O . ILE A 1 115 ? -9.716 -0.911 22.733 1.00 95.31 115 ILE A O 1
ATOM 916 N N . ALA A 1 116 ? -7.626 -1.391 22.062 1.00 93.88 116 ALA A N 1
ATOM 917 C CA . ALA A 1 116 ? -7.371 -2.372 23.113 1.00 93.88 116 ALA A CA 1
ATOM 918 C C . ALA A 1 116 ? -7.479 -1.751 24.516 1.00 93.88 116 ALA A C 1
ATOM 920 O O . ALA A 1 116 ? -8.157 -2.315 25.373 1.00 93.88 116 ALA A O 1
ATOM 921 N N . THR A 1 117 ? -6.897 -0.566 24.737 1.00 97.44 117 THR A N 1
ATOM 922 C CA . THR A 1 117 ? -7.006 0.156 26.015 1.00 97.44 117 THR A CA 1
ATOM 923 C C . THR A 1 117 ? -8.456 0.488 26.359 1.00 97.44 117 THR A C 1
ATOM 925 O O . THR A 1 117 ? -8.914 0.132 27.439 1.00 97.44 117 THR A O 1
ATOM 928 N N . ILE A 1 118 ? -9.212 1.093 25.435 1.00 97.12 118 ILE A N 1
ATOM 929 C CA . ILE A 1 118 ? -10.623 1.451 25.670 1.00 97.12 118 ILE A CA 1
ATOM 930 C C . ILE A 1 118 ? -11.479 0.196 25.887 1.00 97.12 118 ILE A C 1
ATOM 932 O O . ILE A 1 118 ? -12.381 0.185 26.723 1.00 97.12 118 ILE A O 1
ATOM 936 N N . THR A 1 119 ? -11.195 -0.885 25.160 1.00 93.44 119 THR A N 1
ATOM 937 C CA . THR A 1 119 ? -11.890 -2.166 25.338 1.00 93.44 119 THR A CA 1
ATOM 938 C C . THR A 1 119 ? -11.622 -2.734 26.729 1.00 93.44 119 THR A C 1
ATOM 940 O O . THR A 1 119 ? -12.560 -3.155 27.402 1.00 93.44 119 THR A O 1
ATOM 943 N N . GLN A 1 120 ? -10.373 -2.684 27.201 1.00 92.69 120 GLN A N 1
ATOM 944 C CA . GLN A 1 120 ? -10.020 -3.108 28.554 1.00 92.69 120 GLN A CA 1
ATOM 945 C C . GLN A 1 120 ? -10.693 -2.234 29.620 1.00 92.69 120 GLN A C 1
ATOM 947 O O . GLN A 1 120 ? -11.242 -2.762 30.585 1.00 92.69 120 GLN A O 1
ATOM 952 N N . GLU A 1 121 ? -10.689 -0.911 29.448 1.00 95.44 121 GLU A N 1
ATOM 953 C CA . GLU A 1 121 ? -11.376 0.028 30.342 1.00 95.44 121 GLU A CA 1
ATOM 954 C C . GLU A 1 121 ? -12.879 -0.259 30.407 1.00 95.44 121 GLU A C 1
ATOM 956 O O . GLU A 1 121 ? -13.449 -0.310 31.496 1.00 95.44 121 GLU A O 1
ATOM 961 N N . ARG A 1 122 ? -13.511 -0.533 29.259 1.00 92.50 122 ARG A N 1
ATOM 962 C CA . ARG A 1 122 ? -14.922 -0.924 29.183 1.00 92.50 122 ARG A CA 1
ATOM 963 C C . ARG A 1 122 ? -15.190 -2.221 29.942 1.00 92.50 122 ARG A C 1
ATOM 965 O O . ARG A 1 122 ? -16.132 -2.266 30.726 1.00 92.50 122 ARG A O 1
ATOM 972 N N . VAL A 1 123 ? -14.381 -3.261 29.733 1.00 89.44 123 VAL A N 1
ATOM 973 C CA . VAL A 1 123 ? -14.524 -4.541 30.452 1.00 89.44 123 VAL A CA 1
ATOM 974 C C . VAL A 1 123 ? -14.363 -4.332 31.958 1.00 89.44 123 VAL A C 1
ATOM 976 O O . VAL A 1 123 ? -15.183 -4.816 32.733 1.00 89.44 123 VAL A O 1
ATOM 979 N N . ASN A 1 124 ? -13.365 -3.554 32.381 1.00 91.19 124 ASN A N 1
ATOM 980 C CA . ASN A 1 124 ? -13.153 -3.235 33.792 1.00 91.19 124 ASN A CA 1
ATOM 981 C C . ASN A 1 124 ? -14.355 -2.491 34.396 1.00 91.19 124 ASN A C 1
ATOM 983 O O . ASN A 1 124 ? -14.780 -2.821 35.504 1.00 91.19 124 ASN A O 1
ATOM 987 N N . ALA A 1 125 ? -14.919 -1.521 33.671 1.00 92.62 125 ALA A N 1
ATOM 988 C CA . ALA A 1 125 ? -16.107 -0.791 34.099 1.00 92.62 125 ALA A CA 1
ATOM 989 C C . ALA A 1 125 ? -17.319 -1.724 34.240 1.00 92.62 125 ALA A C 1
ATOM 991 O O . ALA A 1 125 ? -17.993 -1.683 35.266 1.00 92.62 125 ALA A O 1
ATOM 992 N N . LEU A 1 126 ? -17.561 -2.604 33.263 1.00 88.56 126 LEU A N 1
ATOM 993 C CA . LEU A 1 126 ? -18.641 -3.596 33.328 1.00 88.56 126 LEU A CA 1
ATOM 994 C C . LEU A 1 126 ? -18.478 -4.532 34.533 1.00 88.56 126 LEU A C 1
ATOM 996 O O . LEU A 1 126 ? -19.425 -4.729 35.289 1.00 88.56 126 LEU A O 1
ATOM 1000 N N . CYS A 1 127 ? -17.271 -5.050 34.778 1.00 87.62 127 CYS A N 1
ATOM 1001 C CA . CYS A 1 127 ? -16.989 -5.880 35.951 1.00 87.62 127 CYS A CA 1
ATOM 1002 C C . CYS A 1 127 ? -17.250 -5.134 37.269 1.00 87.62 127 CYS A C 1
ATOM 1004 O O . CYS A 1 127 ? -17.851 -5.696 38.186 1.00 87.62 127 CYS A O 1
ATOM 1006 N N . TYR A 1 128 ? -16.821 -3.871 37.366 1.00 94.00 128 TYR A N 1
ATOM 1007 C CA . TYR A 1 128 ? -17.060 -3.034 38.542 1.00 94.00 128 TYR A CA 1
ATOM 1008 C C . TYR A 1 128 ? -18.559 -2.830 38.795 1.00 94.00 128 TYR A C 1
ATOM 1010 O O . TYR A 1 128 ? -19.033 -3.083 39.904 1.00 94.00 128 TYR A O 1
ATOM 1018 N N . TRP A 1 129 ? -19.316 -2.427 37.771 1.00 92.44 129 TRP A N 1
ATOM 1019 C CA . TRP A 1 129 ? -20.750 -2.163 37.896 1.00 92.44 129 TRP A CA 1
ATOM 1020 C C . TRP A 1 129 ? -21.565 -3.432 38.140 1.00 92.44 129 TRP A C 1
ATOM 1022 O O . TRP A 1 129 ? -22.457 -3.408 38.982 1.00 92.44 129 TRP A O 1
ATOM 1032 N N . SER A 1 130 ? -21.206 -4.559 37.521 1.00 90.19 130 SER A N 1
ATOM 1033 C CA . SER A 1 130 ? -21.810 -5.862 37.826 1.00 90.19 130 SER A CA 1
ATOM 1034 C C . SER A 1 130 ? -21.587 -6.258 39.293 1.00 90.19 130 SER A C 1
ATOM 1036 O O . SER A 1 130 ? -22.510 -6.716 39.969 1.00 90.19 130 SER A O 1
ATOM 1038 N N . GLY A 1 131 ? -20.384 -6.020 39.830 1.00 91.25 131 GLY A N 1
ATOM 1039 C CA . GLY A 1 131 ? -20.089 -6.223 41.250 1.00 91.25 131 GLY A CA 1
ATOM 1040 C C . GLY A 1 131 ? -20.936 -5.332 42.164 1.00 91.25 131 GLY A C 1
ATOM 1041 O O . GLY A 1 131 ? -21.544 -5.826 43.114 1.00 91.25 131 GLY A O 1
ATOM 1042 N N . GLN A 1 132 ? -21.029 -4.035 41.851 1.00 94.12 132 GLN A N 1
ATOM 1043 C CA . GLN A 1 132 ? -21.859 -3.086 42.603 1.00 94.12 132 GLN A CA 1
ATOM 1044 C C . GLN A 1 132 ? -23.343 -3.460 42.562 1.00 94.12 132 GLN A C 1
ATOM 1046 O O . GLN A 1 132 ? -24.001 -3.481 43.600 1.00 94.12 132 GLN A O 1
ATOM 1051 N N . ARG A 1 133 ? -23.859 -3.830 41.387 1.00 92.56 133 ARG A N 1
ATOM 1052 C CA . ARG A 1 133 ? -25.237 -4.294 41.192 1.00 92.56 133 ARG A CA 1
ATOM 1053 C C . ARG A 1 133 ? -25.544 -5.507 42.068 1.00 92.56 133 ARG A C 1
ATOM 1055 O O . ARG A 1 133 ? -26.520 -5.487 42.812 1.00 92.56 133 ARG A O 1
ATOM 1062 N N . LYS A 1 134 ? -24.681 -6.530 42.063 1.00 91.94 134 LYS A N 1
ATOM 1063 C CA . LYS A 1 134 ? -24.834 -7.722 42.922 1.00 91.94 134 LYS A CA 1
ATOM 1064 C C . LYS A 1 134 ? -24.855 -7.368 44.410 1.00 91.94 134 LYS A C 1
ATOM 1066 O O . LYS A 1 134 ? -25.666 -7.923 45.151 1.00 91.94 134 LYS A O 1
ATOM 1071 N N . ASN A 1 135 ? -24.005 -6.438 44.846 1.00 95.25 135 ASN A N 1
ATOM 1072 C CA . ASN A 1 135 ? -24.004 -5.960 46.230 1.00 95.25 135 ASN A CA 1
ATOM 1073 C C . ASN A 1 135 ? -25.326 -5.265 46.585 1.00 95.25 135 ASN A C 1
ATOM 1075 O O . ASN A 1 135 ? -25.945 -5.638 47.579 1.00 95.25 135 ASN A O 1
ATOM 1079 N N . MET A 1 136 ? -25.812 -4.351 45.739 1.00 95.00 136 MET A N 1
ATOM 1080 C CA . MET A 1 136 ? -27.091 -3.657 45.946 1.00 95.00 136 MET A CA 1
ATOM 1081 C C . MET A 1 136 ? -28.282 -4.624 45.986 1.00 95.00 136 MET A C 1
ATOM 1083 O O . MET A 1 136 ? -29.138 -4.515 46.863 1.00 95.00 136 MET A O 1
ATOM 1087 N N . VAL A 1 137 ? -28.318 -5.621 45.094 1.00 94.88 137 VAL A N 1
ATOM 1088 C CA . VAL A 1 137 ? -29.338 -6.685 45.102 1.00 94.88 137 VAL A CA 1
ATOM 1089 C C . VAL A 1 137 ? -29.314 -7.456 46.426 1.00 94.88 137 VAL A C 1
ATOM 1091 O O . VAL A 1 137 ? -30.362 -7.713 47.021 1.00 94.88 137 VAL A O 1
ATOM 1094 N N . ASN A 1 138 ? -28.127 -7.813 46.923 1.00 94.81 138 ASN A N 1
ATOM 1095 C CA . ASN A 1 138 ? -27.984 -8.526 48.192 1.00 94.81 138 ASN A CA 1
ATOM 1096 C C . ASN A 1 138 ? -28.422 -7.674 49.391 1.00 94.81 138 ASN A C 1
ATOM 1098 O O . ASN A 1 138 ? -29.124 -8.186 50.265 1.00 94.81 138 ASN A O 1
ATOM 1102 N N . GLU A 1 139 ? -28.059 -6.390 49.422 1.00 96.38 139 GLU A N 1
ATOM 1103 C CA . GLU A 1 139 ? -28.474 -5.443 50.463 1.00 96.38 139 GLU A CA 1
ATOM 1104 C C . GLU A 1 139 ? -29.993 -5.237 50.469 1.00 96.38 139 GLU A C 1
ATOM 1106 O O . GLU A 1 139 ? -30.629 -5.375 51.515 1.00 96.38 139 GLU A O 1
ATOM 1111 N N . ALA A 1 140 ? -30.603 -5.009 49.302 1.00 95.69 140 ALA A N 1
ATOM 1112 C CA . ALA A 1 140 ? -32.050 -4.867 49.167 1.00 95.69 140 ALA A CA 1
ATOM 1113 C C . ALA A 1 140 ? -32.791 -6.137 49.620 1.00 95.69 140 ALA A C 1
ATOM 1115 O O . ALA A 1 140 ? -33.745 -6.060 50.398 1.00 95.69 140 ALA A O 1
ATOM 1116 N N . ARG A 1 141 ? -32.316 -7.326 49.219 1.00 94.56 141 ARG A N 1
ATOM 1117 C CA . ARG A 1 141 ? -32.873 -8.612 49.679 1.00 94.56 141 ARG A CA 1
ATOM 1118 C C . ARG A 1 141 ? -32.711 -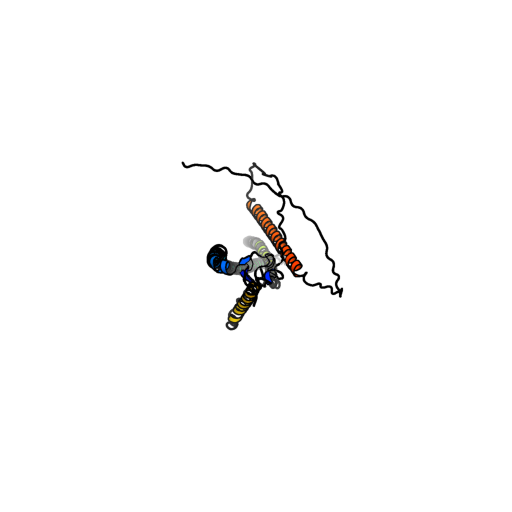8.806 51.186 1.00 94.56 141 ARG A C 1
ATOM 1120 O O . ARG A 1 141 ? -33.613 -9.350 51.822 1.00 94.56 141 ARG A O 1
ATOM 1127 N N . LEU A 1 142 ? -31.587 -8.388 51.770 1.00 96.81 142 LEU A N 1
ATOM 1128 C CA . LEU A 1 142 ? -31.355 -8.474 53.213 1.00 96.81 142 LEU A CA 1
ATOM 1129 C C . LEU A 1 142 ? -32.322 -7.567 53.985 1.00 96.81 142 LEU A C 1
ATOM 1131 O O . LEU A 1 142 ? -32.928 -8.025 54.954 1.00 96.81 142 LEU A O 1
ATOM 1135 N N . LEU A 1 143 ? -32.514 -6.326 53.531 1.00 96.44 143 LEU A N 1
ATOM 1136 C CA . LEU A 1 143 ? -33.462 -5.379 54.124 1.00 96.44 143 LEU A CA 1
ATOM 1137 C C . LEU A 1 143 ? -34.907 -5.876 54.022 1.00 96.44 143 LEU A C 1
ATOM 1139 O O . LEU A 1 143 ? -35.628 -5.847 55.018 1.00 96.44 143 LEU A O 1
ATOM 1143 N N . LEU A 1 144 ? -35.315 -6.405 52.863 1.00 94.69 144 LEU A N 1
ATOM 1144 C CA . LEU A 1 144 ? -36.638 -7.013 52.679 1.00 94.69 144 LEU A CA 1
ATOM 1145 C C . LEU A 1 144 ? -36.847 -8.211 53.616 1.00 94.69 144 LEU A C 1
ATOM 1147 O O . LEU A 1 144 ? -37.856 -8.275 54.316 1.00 94.69 144 LEU A O 1
ATOM 1151 N N . ARG A 1 145 ? -35.865 -9.118 53.722 1.00 95.06 145 ARG A N 1
ATOM 1152 C CA . ARG A 1 145 ? -35.916 -10.239 54.679 1.00 95.06 145 ARG A CA 1
ATOM 1153 C C . ARG A 1 145 ? -36.005 -9.749 56.123 1.00 95.06 145 ARG A C 1
ATOM 1155 O O . ARG A 1 145 ? -36.776 -10.311 56.898 1.00 95.06 145 ARG A O 1
ATOM 1162 N N . GLY A 1 146 ? -35.247 -8.712 56.477 1.00 95.38 146 GLY A N 1
ATOM 1163 C CA . GLY A 1 146 ? -35.306 -8.058 57.783 1.00 95.38 146 GLY A CA 1
ATOM 1164 C C . GLY A 1 146 ? -36.708 -7.523 58.082 1.00 95.38 146 GLY A C 1
ATOM 1165 O O . GLY A 1 146 ? -37.294 -7.865 59.113 1.00 95.38 146 GLY A O 1
ATOM 1166 N N . ALA A 1 147 ? -37.293 -6.785 57.138 1.00 93.81 147 ALA A N 1
ATOM 1167 C CA . ALA A 1 147 ? -38.660 -6.284 57.233 1.00 93.81 147 ALA A CA 1
ATOM 1168 C C . ALA A 1 147 ? -39.684 -7.424 57.395 1.00 93.81 147 ALA A C 1
ATOM 1170 O O . ALA A 1 147 ? -40.579 -7.338 58.236 1.00 93.81 147 ALA A O 1
ATOM 1171 N N . ASP A 1 148 ? -39.515 -8.536 56.674 1.00 91.81 148 ASP A N 1
ATOM 1172 C CA . ASP A 1 148 ? -40.373 -9.721 56.784 1.00 91.81 148 ASP A CA 1
ATOM 1173 C C . ASP A 1 148 ? -40.222 -10.450 58.125 1.00 91.81 148 ASP A C 1
ATOM 1175 O O . ASP A 1 148 ? -41.190 -11.005 58.653 1.00 91.81 148 ASP A O 1
ATOM 1179 N N . THR A 1 149 ? -39.013 -10.500 58.688 1.00 93.62 149 THR A N 1
ATOM 1180 C CA . THR A 1 149 ? -38.785 -11.068 60.025 1.00 93.62 149 THR A CA 1
ATOM 1181 C C . THR A 1 149 ? -39.395 -10.202 61.122 1.00 93.62 149 THR A C 1
ATOM 1183 O O . THR A 1 149 ? -40.045 -10.745 62.013 1.00 93.62 149 THR A O 1
ATOM 1186 N N . LEU A 1 150 ? -39.281 -8.873 61.020 1.00 92.25 150 LEU A N 1
ATOM 1187 C CA . LEU A 1 150 ? -39.907 -7.933 61.953 1.00 92.25 150 LEU A CA 1
ATOM 1188 C C . LEU A 1 150 ? -41.434 -7.987 61.860 1.00 92.25 150 LEU A C 1
ATOM 1190 O O . LEU A 1 150 ? -42.101 -8.109 62.883 1.00 92.25 150 LEU A O 1
ATOM 1194 N N . ALA A 1 151 ? -41.994 -8.001 60.646 1.00 90.88 151 ALA A N 1
ATOM 1195 C CA . ALA A 1 151 ? -43.432 -8.164 60.440 1.00 90.88 151 ALA A CA 1
ATOM 1196 C C . ALA A 1 151 ? -43.959 -9.453 61.096 1.00 90.88 151 ALA A C 1
ATOM 1198 O O . ALA A 1 151 ? -45.035 -9.448 61.690 1.00 90.88 151 ALA A O 1
ATOM 1199 N N . ARG A 1 152 ? -43.197 -10.554 61.025 1.00 89.31 152 ARG A N 1
ATOM 1200 C CA . ARG A 1 152 ? -43.538 -11.822 61.690 1.00 89.31 152 ARG A CA 1
ATOM 1201 C C . ARG A 1 152 ? -43.431 -11.740 63.213 1.00 89.31 152 ARG A C 1
ATOM 1203 O O . ARG A 1 152 ? -44.352 -12.186 63.886 1.00 89.31 152 ARG A O 1
ATOM 1210 N N . ALA A 1 153 ? -42.357 -11.161 63.747 1.00 88.25 153 ALA A N 1
ATOM 1211 C CA . ALA A 1 153 ? -42.143 -11.032 65.192 1.00 88.25 153 ALA A CA 1
ATOM 1212 C C . ALA A 1 153 ? -43.217 -10.170 65.877 1.00 88.25 153 ALA A C 1
ATOM 1214 O O . ALA A 1 153 ? -43.628 -10.461 66.994 1.00 88.25 153 ALA A O 1
ATOM 1215 N N . VAL A 1 154 ? -43.701 -9.140 65.178 1.00 88.12 154 VAL A N 1
ATOM 1216 C CA . VAL A 1 154 ? -44.728 -8.203 65.657 1.00 88.12 154 VAL A CA 1
ATOM 1217 C C . VAL A 1 154 ? -46.160 -8.724 65.392 1.00 88.12 154 VAL A C 1
ATOM 1219 O O . VAL A 1 154 ? -47.141 -8.075 65.737 1.00 88.12 154 VAL A O 1
ATOM 1222 N N . GLY A 1 155 ? -46.313 -9.912 64.791 1.00 84.56 155 GLY A N 1
ATOM 1223 C CA . GLY A 1 155 ? -47.623 -10.525 64.531 1.00 84.56 155 GLY A CA 1
ATOM 1224 C C . GLY A 1 155 ? -48.405 -9.910 63.361 1.00 84.56 155 GLY A C 1
ATOM 1225 O O . GLY A 1 155 ? -49.612 -10.104 63.254 1.00 84.56 155 GLY A O 1
ATOM 1226 N N . LEU A 1 156 ? -47.737 -9.175 62.465 1.00 80.62 156 LEU A N 1
ATOM 1227 C CA . LEU A 1 156 ? -48.341 -8.498 61.307 1.00 80.62 156 LEU A CA 1
ATOM 1228 C C . LEU A 1 156 ? -48.410 -9.378 60.042 1.00 80.62 156 LEU A C 1
ATOM 1230 O O . LEU A 1 156 ? -49.035 -8.989 59.055 1.00 80.62 156 LEU A O 1
ATOM 1234 N N . SER A 1 157 ? -47.767 -10.549 60.044 1.00 70.62 157 SER A N 1
ATOM 1235 C CA . SER A 1 157 ? -47.765 -11.490 58.917 1.00 70.62 157 SER A CA 1
ATOM 1236 C C . SER A 1 157 ? -48.937 -12.479 59.037 1.00 70.62 157 SER A C 1
ATOM 1238 O O . SER A 1 157 ? -48.870 -13.399 59.848 1.00 70.62 157 SER A O 1
ATOM 1240 N N . GLY A 1 158 ? -50.004 -12.310 58.242 1.00 59.34 158 GLY A N 1
ATOM 1241 C CA . GLY A 1 158 ? -51.110 -1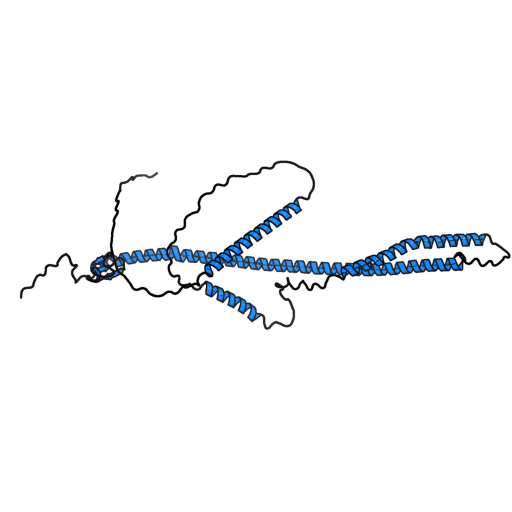3.288 58.137 1.00 59.34 158 GLY A CA 1
ATOM 1242 C C . GLY A 1 158 ? -50.582 -14.659 57.686 1.00 59.34 158 GLY A C 1
ATOM 1243 O O . GLY A 1 158 ? -49.619 -14.715 56.930 1.00 59.34 158 GLY A O 1
ATOM 1244 N N . GLU A 1 159 ? -51.036 -15.810 58.192 1.00 47.91 159 GLU A N 1
ATOM 1245 C CA . GLU A 1 159 ? -52.420 -16.318 58.135 1.00 47.91 159 GLU A CA 1
ATOM 1246 C C . GLU A 1 159 ? -52.814 -17.261 59.294 1.00 47.91 159 GLU A C 1
ATOM 1248 O O . GLU A 1 159 ? -53.863 -17.897 59.248 1.00 47.91 159 GLU A O 1
ATOM 1253 N N . LYS A 1 160 ? -52.029 -17.377 60.370 1.00 48.09 160 LYS A N 1
ATOM 1254 C CA . LYS A 1 160 ? -52.428 -18.208 61.522 1.00 48.09 160 LYS A CA 1
ATOM 1255 C C . LYS A 1 160 ? -52.920 -17.338 62.667 1.00 48.09 160 LYS A C 1
ATOM 1257 O O . LYS A 1 160 ? -52.202 -17.111 63.635 1.00 48.09 160 LYS A O 1
ATOM 1262 N N . GLN A 1 161 ? -54.166 -16.878 62.555 1.00 44.19 161 GLN A N 1
ATOM 1263 C CA . GLN A 1 161 ? -54.964 -16.514 63.726 1.00 44.19 161 GLN A CA 1
ATOM 1264 C C . GLN A 1 161 ? -55.155 -17.780 64.573 1.00 44.19 161 GLN A C 1
ATOM 1266 O O . GLN A 1 161 ? -56.146 -18.493 64.444 1.00 44.19 161 GLN A O 1
ATOM 1271 N N . TYR A 1 162 ? -54.184 -18.092 65.430 1.00 48.06 162 TYR A N 1
ATOM 1272 C CA . TYR A 1 162 ? -54.485 -18.887 66.607 1.00 48.06 162 TYR A CA 1
ATOM 1273 C C . TYR A 1 162 ? -55.324 -17.995 67.513 1.00 48.06 162 TYR A C 1
ATOM 1275 O O . TYR A 1 162 ? -54.832 -17.031 68.094 1.00 48.06 162 TYR A O 1
ATOM 1283 N N . SER A 1 163 ? -56.618 -18.301 67.564 1.00 48.44 163 SER A N 1
ATOM 1284 C CA . SER A 1 163 ? -57.533 -17.822 68.585 1.00 48.44 163 SER A CA 1
ATOM 1285 C C . SER A 1 163 ? -57.000 -18.257 69.952 1.00 48.44 163 SER A C 1
ATOM 1287 O O . SER A 1 163 ? -57.251 -19.378 70.394 1.00 48.44 163 SER A O 1
ATOM 1289 N N . PHE A 1 164 ? -56.220 -17.403 70.603 1.00 42.56 164 PHE A N 1
ATOM 1290 C CA . PHE A 1 164 ? -55.977 -17.520 72.031 1.00 42.56 164 PHE A CA 1
ATOM 1291 C C . PHE A 1 164 ? -56.733 -16.378 72.701 1.00 42.56 164 PHE A C 1
ATOM 1293 O O . PHE A 1 164 ? -56.440 -15.206 72.462 1.00 42.56 164 PHE A O 1
ATOM 1300 N N . CYS A 1 165 ? -57.774 -16.763 73.439 1.00 44.88 165 CYS A N 1
ATOM 1301 C CA . CYS A 1 165 ? -58.567 -15.925 74.330 1.00 44.88 165 CYS A CA 1
ATOM 1302 C C . CYS A 1 165 ? -57.634 -15.047 75.185 1.00 44.88 165 CYS A C 1
ATOM 1304 O O . CYS A 1 165 ? -56.588 -15.511 75.633 1.00 44.88 165 CYS A O 1
ATOM 1306 N N . ASP A 1 166 ? -57.860 -13.736 75.204 1.00 51.97 166 ASP A N 1
ATOM 1307 C CA . ASP A 1 166 ? -58.643 -13.054 76.248 1.00 51.97 166 ASP A CA 1
ATOM 1308 C C . ASP A 1 166 ? -58.009 -13.241 77.632 1.00 51.97 166 ASP A C 1
ATOM 1310 O O . ASP A 1 166 ? -58.083 -14.328 78.197 1.00 51.97 166 ASP A O 1
ATOM 1314 N N . ASP A 1 167 ? -57.323 -12.213 78.139 1.00 44.56 167 ASP A N 1
ATOM 1315 C CA . ASP A 1 167 ? -57.885 -11.404 79.227 1.00 44.56 167 ASP A CA 1
ATOM 1316 C C . ASP A 1 167 ? -56.978 -10.195 79.549 1.00 44.56 167 ASP A C 1
ATOM 1318 O O . ASP A 1 167 ? -55.756 -10.321 79.628 1.00 44.56 167 ASP A O 1
ATOM 1322 N N . GLY A 1 168 ? -57.598 -9.034 79.773 1.00 48.12 168 GLY A N 1
ATOM 1323 C CA . GLY A 1 168 ? -57.043 -7.923 80.557 1.00 48.12 168 GLY A CA 1
ATOM 1324 C C . GLY A 1 168 ? -56.009 -6.986 79.908 1.00 48.12 168 GLY A C 1
ATOM 1325 O O . GLY A 1 168 ? -54.852 -7.340 79.725 1.00 48.12 168 GLY A O 1
ATOM 1326 N N . LEU A 1 169 ? -56.407 -5.715 79.740 1.00 46.47 169 LEU A N 1
ATOM 1327 C CA . LEU A 1 169 ? -55.581 -4.523 79.443 1.00 46.47 169 LEU A CA 1
ATOM 1328 C C . LEU A 1 169 ? -55.146 -4.348 77.977 1.00 46.47 169 LEU A C 1
ATOM 1330 O O . LEU A 1 169 ? -53.977 -4.440 77.613 1.00 46.47 169 LEU A O 1
ATOM 1334 N N . ARG A 1 170 ? -56.114 -3.973 77.131 1.00 54.28 170 ARG A N 1
ATOM 1335 C CA . ARG A 1 170 ? -55.835 -3.269 75.873 1.00 54.28 170 ARG A CA 1
ATOM 1336 C C . ARG A 1 170 ? -55.327 -1.862 76.187 1.00 54.28 170 ARG A C 1
ATOM 1338 O O . ARG A 1 170 ? -56.113 -0.936 76.345 1.00 54.28 170 ARG A O 1
ATOM 1345 N N . ASP A 1 171 ? -54.014 -1.739 76.302 1.00 54.72 171 ASP A N 1
ATOM 1346 C CA . ASP A 1 171 ? -53.308 -0.463 76.296 1.00 54.72 171 ASP A CA 1
ATOM 1347 C C . ASP A 1 171 ? -53.485 0.184 74.908 1.00 54.72 171 ASP A C 1
ATOM 1349 O O . ASP A 1 171 ? -52.922 -0.295 73.920 1.00 54.72 171 ASP A O 1
ATOM 1353 N N . GLU A 1 172 ? -54.332 1.216 74.803 1.00 59.09 172 GLU A N 1
ATOM 1354 C CA . GLU A 1 172 ? -54.636 1.921 73.542 1.00 59.09 172 GLU A CA 1
ATOM 1355 C C . GLU A 1 172 ? -53.361 2.447 72.857 1.00 59.09 172 GLU A C 1
ATOM 1357 O O . GLU A 1 172 ? -53.282 2.448 71.629 1.00 59.09 172 GLU A O 1
ATOM 1362 N N . GLY A 1 173 ? -52.305 2.754 73.623 1.00 61.84 173 GLY A N 1
ATOM 1363 C CA . GLY A 1 173 ? -51.002 3.144 73.073 1.00 61.84 173 GLY A CA 1
ATOM 1364 C C . GLY A 1 173 ? -50.284 2.032 72.292 1.00 61.84 173 GLY A C 1
ATOM 1365 O O . GLY A 1 173 ? -49.501 2.312 71.385 1.00 61.84 173 GLY A O 1
ATOM 1366 N N . CYS A 1 174 ? -50.565 0.755 72.573 1.00 68.56 174 CYS A N 1
ATOM 1367 C CA . CYS A 1 174 ? -49.895 -0.378 71.928 1.00 68.56 174 CYS A CA 1
ATOM 1368 C C . CYS A 1 174 ? -50.379 -0.606 70.480 1.00 68.56 174 CYS A C 1
ATOM 1370 O O . CYS A 1 174 ? -49.595 -1.006 69.615 1.00 68.56 174 CYS A O 1
ATOM 1372 N N . GLN A 1 175 ? -51.647 -0.301 70.175 1.00 76.69 175 GLN A N 1
ATOM 1373 C CA . GLN A 1 175 ? -52.183 -0.432 68.813 1.00 76.69 175 GLN A CA 1
ATOM 1374 C C . GLN A 1 175 ? -51.614 0.614 67.851 1.00 76.69 175 GLN A C 1
ATOM 1376 O O . GLN A 1 175 ? -51.274 0.267 66.715 1.00 76.69 175 GLN A O 1
ATOM 1381 N N . ASP A 1 176 ? -51.437 1.853 68.308 1.00 81.44 176 ASP A N 1
ATOM 1382 C CA . ASP A 1 176 ? -50.866 2.926 67.491 1.00 81.44 176 ASP A CA 1
ATOM 1383 C C . ASP A 1 176 ? -49.417 2.615 67.088 1.00 81.44 176 ASP A C 1
ATOM 1385 O O . ASP A 1 176 ? -49.023 2.804 65.932 1.00 81.44 176 ASP A O 1
ATOM 1389 N N . HIS A 1 177 ? -48.634 2.035 68.004 1.00 82.88 177 HIS A N 1
ATOM 1390 C CA . HIS A 1 177 ? -47.274 1.578 67.717 1.00 82.88 177 HIS A CA 1
ATOM 1391 C C . HIS A 1 177 ? -47.235 0.438 66.690 1.00 82.88 177 HIS A C 1
ATOM 1393 O O . HIS A 1 177 ? -46.430 0.478 65.757 1.00 82.88 177 HIS A O 1
ATOM 1399 N N . LEU A 1 178 ? -48.129 -0.551 66.800 1.00 84.38 178 LEU A N 1
ATOM 1400 C CA . LEU A 1 178 ? -48.240 -1.640 65.822 1.00 84.38 178 LEU A CA 1
ATOM 1401 C C . LEU A 1 178 ? -48.616 -1.125 64.427 1.00 84.38 178 LEU A C 1
ATOM 1403 O O . LEU A 1 178 ? -48.096 -1.606 63.416 1.00 84.38 178 LEU A O 1
ATOM 1407 N N . GLN A 1 179 ? -49.497 -0.128 64.359 1.00 85.81 179 GLN A N 1
ATOM 1408 C CA . GLN A 1 179 ? -49.943 0.465 63.104 1.00 85.81 179 GLN A CA 1
ATOM 1409 C C . GLN A 1 179 ? -48.855 1.327 62.450 1.00 85.81 179 GLN A C 1
ATOM 1411 O O . GLN A 1 179 ? -48.687 1.267 61.228 1.00 85.81 179 GLN A O 1
ATOM 1416 N N . ALA A 1 180 ? -48.067 2.052 63.249 1.00 88.31 180 ALA A N 1
ATOM 1417 C CA . ALA A 1 180 ? -46.879 2.757 62.778 1.00 88.31 180 ALA A CA 1
ATOM 1418 C C . ALA A 1 180 ? -45.841 1.778 62.205 1.00 88.31 180 ALA A C 1
ATOM 1420 O O . ALA A 1 180 ? -45.441 1.924 61.051 1.00 88.31 180 ALA A O 1
ATOM 1421 N N . ILE A 1 181 ? -45.494 0.714 62.942 1.00 88.75 181 ILE A N 1
ATOM 1422 C CA . ILE A 1 181 ? -44.554 -0.326 62.481 1.00 88.75 181 ILE A CA 1
ATOM 1423 C C . ILE A 1 181 ? -45.037 -0.958 61.170 1.00 88.75 181 ILE A C 1
ATOM 1425 O O . ILE A 1 181 ? -44.261 -1.122 60.231 1.00 88.75 181 ILE A O 1
ATOM 1429 N N . LYS A 1 182 ? -46.333 -1.273 61.062 1.00 90.00 182 LYS A N 1
ATOM 1430 C CA . LYS A 1 182 ? -46.921 -1.823 59.834 1.00 90.00 182 LYS A CA 1
ATOM 1431 C C . LYS A 1 182 ? -46.747 -0.888 58.635 1.00 90.00 182 LYS A C 1
ATOM 1433 O O . LYS A 1 182 ? -46.444 -1.364 57.541 1.00 90.00 182 LYS A O 1
ATOM 1438 N N . LYS A 1 183 ? -46.954 0.417 58.828 1.00 93.19 183 LYS A N 1
ATOM 1439 C CA . LYS A 1 183 ? -46.813 1.424 57.770 1.00 93.19 183 LYS A CA 1
ATOM 1440 C C . LYS A 1 183 ? -45.360 1.549 57.314 1.00 93.19 183 LYS A C 1
ATOM 1442 O O . LYS A 1 183 ? -45.116 1.510 56.113 1.00 93.19 183 LYS A O 1
ATOM 1447 N N . GLU A 1 184 ? -44.420 1.615 58.253 1.00 94.00 184 GLU A N 1
ATOM 1448 C CA . GLU A 1 184 ? -42.985 1.689 57.950 1.00 94.00 184 GLU A CA 1
ATOM 1449 C C . GLU A 1 184 ? -42.494 0.430 57.213 1.00 94.00 184 GLU A C 1
ATOM 1451 O O . GLU A 1 184 ? -41.824 0.524 56.189 1.00 94.00 184 GLU A O 1
ATOM 1456 N N . LEU A 1 185 ? -42.891 -0.770 57.655 1.00 92.38 185 LEU A N 1
ATOM 1457 C CA . LEU A 1 185 ? -42.510 -2.025 56.988 1.00 92.38 185 LEU A CA 1
ATOM 1458 C C . LEU A 1 185 ? -43.119 -2.161 55.584 1.00 92.38 185 LEU A C 1
ATOM 1460 O O . LEU A 1 185 ? -42.474 -2.687 54.674 1.00 92.38 185 LEU A O 1
ATOM 1464 N N . TYR A 1 186 ? -44.354 -1.685 55.392 1.00 92.62 186 TYR A N 1
ATOM 1465 C CA . TYR A 1 186 ? -44.967 -1.608 54.067 1.00 92.62 186 TYR A CA 1
ATOM 1466 C C . TYR A 1 186 ? -44.201 -0.646 53.155 1.00 92.62 186 TYR A C 1
ATOM 1468 O O . TYR A 1 186 ? -43.951 -0.969 51.995 1.00 92.62 186 TYR A O 1
ATOM 1476 N N . GLU A 1 187 ? -43.791 0.503 53.687 1.00 94.06 187 GLU A N 1
ATOM 1477 C CA . GLU A 1 187 ? -43.022 1.499 52.953 1.00 94.06 187 GLU A CA 1
ATOM 1478 C C . GLU A 1 187 ? -41.655 0.953 52.522 1.00 94.06 187 GLU A C 1
ATOM 1480 O O . GLU A 1 187 ? -41.300 1.067 51.352 1.00 94.06 187 GLU A O 1
ATOM 1485 N N . VAL A 1 188 ? -40.936 0.253 53.407 1.00 93.56 188 VAL A N 1
ATOM 1486 C CA . VAL A 1 188 ? -39.666 -0.419 53.067 1.00 93.56 188 VAL A CA 1
ATOM 1487 C C . VAL A 1 188 ? -39.848 -1.399 51.905 1.00 93.56 188 VAL A C 1
ATOM 1489 O O . VAL A 1 188 ? -39.067 -1.382 50.954 1.00 93.56 188 VAL A O 1
ATOM 1492 N N . ARG A 1 189 ? -40.899 -2.230 51.936 1.00 92.25 189 ARG A N 1
ATOM 1493 C CA . ARG A 1 189 ? -41.197 -3.150 50.825 1.00 92.25 189 ARG A CA 1
ATOM 1494 C C . ARG A 1 189 ? -41.502 -2.394 49.537 1.00 92.25 189 ARG A C 1
ATOM 1496 O O . ARG A 1 189 ? -40.956 -2.735 48.492 1.00 92.25 189 ARG A O 1
ATOM 1503 N N . ARG A 1 190 ? -42.340 -1.357 49.612 1.00 94.62 190 ARG A N 1
ATOM 1504 C CA . ARG A 1 190 ? -42.709 -0.525 48.460 1.00 94.62 190 ARG A CA 1
ATOM 1505 C C . ARG A 1 190 ? -41.485 0.124 47.815 1.00 94.62 190 ARG A C 1
ATOM 1507 O O . ARG A 1 190 ? -41.383 0.124 46.593 1.00 94.62 190 ARG A O 1
ATOM 1514 N N . LEU A 1 191 ? -40.568 0.650 48.625 1.00 95.06 191 LEU A N 1
ATOM 1515 C CA . LEU A 1 191 ? -39.367 1.338 48.155 1.00 95.06 191 LEU A CA 1
ATOM 1516 C C . LEU A 1 191 ? -38.339 0.387 47.532 1.00 95.06 191 LEU A C 1
ATOM 1518 O O . LEU A 1 191 ? -37.636 0.796 46.614 1.00 95.06 191 LEU A O 1
ATOM 1522 N N . LEU A 1 192 ? -38.243 -0.861 48.006 1.00 95.12 192 LEU A N 1
ATOM 1523 C CA . LEU A 1 192 ? -37.192 -1.795 47.583 1.00 95.12 192 LEU A CA 1
ATOM 1524 C C . LEU A 1 192 ? -37.615 -2.791 46.499 1.00 95.12 192 LEU A C 1
ATOM 1526 O O . LEU A 1 192 ? -36.752 -3.253 45.758 1.00 95.12 192 LEU A O 1
ATOM 1530 N N . LEU A 1 193 ? -38.904 -3.121 46.372 1.00 92.06 193 LEU A N 1
ATOM 1531 C CA . LEU A 1 193 ? -39.361 -4.116 45.391 1.00 92.06 193 LEU A CA 1
ATOM 1532 C C . LEU A 1 193 ? -39.091 -3.686 43.946 1.00 92.06 193 LEU A C 1
ATOM 1534 O O . LEU A 1 193 ? -38.590 -4.485 43.161 1.00 92.06 193 LEU A O 1
ATOM 1538 N N . HIS A 1 194 ? -39.382 -2.429 43.604 1.00 91.62 194 HIS A N 1
ATOM 1539 C CA . HIS A 1 194 ? -39.216 -1.957 42.230 1.00 91.62 194 HIS A CA 1
ATOM 1540 C C . HIS A 1 194 ? -37.738 -1.840 41.813 1.00 91.62 194 HIS A C 1
ATOM 1542 O O . HIS A 1 194 ? -37.381 -2.411 40.787 1.00 91.62 194 HIS A O 1
ATOM 1548 N N . PRO A 1 195 ? -36.834 -1.209 42.593 1.00 92.50 195 PRO A N 1
ATOM 1549 C CA . PRO A 1 195 ? -35.408 -1.201 42.255 1.00 92.50 195 PRO A CA 1
ATOM 1550 C C . PRO A 1 195 ? -34.790 -2.601 42.188 1.00 92.50 195 PRO A C 1
ATOM 1552 O O . PRO A 1 195 ? -33.913 -2.837 41.363 1.00 92.50 195 PRO A O 1
ATOM 1555 N N . LEU A 1 196 ? -35.244 -3.538 43.029 1.00 93.62 196 LEU A N 1
ATOM 1556 C CA . LEU A 1 196 ? -34.755 -4.915 43.002 1.00 93.62 196 LEU A CA 1
ATOM 1557 C C . LEU A 1 196 ? -35.099 -5.612 41.679 1.00 93.62 196 LEU A C 1
ATOM 1559 O O . LEU A 1 196 ? -34.225 -6.231 41.081 1.00 93.62 196 LEU A O 1
ATOM 1563 N N . GLU A 1 197 ? -36.340 -5.473 41.209 1.00 92.19 197 GLU A N 1
ATOM 1564 C CA . GLU A 1 197 ? -36.785 -6.039 39.932 1.00 92.19 197 GLU A CA 1
ATOM 1565 C C . GLU A 1 197 ? -35.946 -5.510 38.758 1.00 92.19 197 GLU A C 1
ATOM 1567 O O . GLU A 1 197 ? -35.479 -6.291 37.932 1.00 92.19 197 GLU A O 1
ATOM 1572 N N . TRP A 1 198 ? -35.667 -4.202 38.724 1.00 91.81 198 TRP A N 1
ATOM 1573 C CA . TRP A 1 198 ? -34.818 -3.597 37.690 1.00 91.81 198 TRP A CA 1
ATOM 1574 C C . TRP A 1 198 ? -33.399 -4.186 37.674 1.00 91.81 198 TRP A C 1
ATOM 1576 O O . TRP A 1 198 ? -32.904 -4.572 36.616 1.00 91.81 198 TRP A O 1
ATOM 1586 N N . LEU A 1 199 ? -32.760 -4.306 38.843 1.00 91.06 199 LEU A N 1
ATOM 1587 C CA . LEU A 1 199 ? -31.391 -4.830 38.959 1.00 91.06 199 LEU A CA 1
ATOM 1588 C C . LEU A 1 199 ? -31.286 -6.325 38.602 1.00 91.06 199 LEU A C 1
ATOM 1590 O O . LEU A 1 199 ? -30.215 -6.794 38.201 1.00 91.06 199 LEU A O 1
ATOM 1594 N N . GLU A 1 200 ? -32.374 -7.080 38.775 1.00 88.88 200 GLU A N 1
ATOM 1595 C CA . GLU A 1 200 ? -32.463 -8.501 38.421 1.00 88.88 200 GLU A CA 1
ATOM 1596 C C . GLU A 1 200 ? -32.702 -8.709 36.916 1.00 88.88 200 GLU A C 1
ATOM 1598 O O . GLU A 1 200 ? -32.119 -9.623 36.332 1.00 88.88 200 GLU A O 1
ATOM 1603 N N . VAL A 1 201 ? -33.487 -7.842 36.263 1.00 88.12 201 VAL A N 1
ATOM 1604 C CA . VAL A 1 201 ? -33.697 -7.881 34.802 1.00 88.12 201 VAL A CA 1
ATOM 1605 C C . VAL A 1 201 ? -32.402 -7.572 34.046 1.00 88.12 201 VAL A C 1
ATOM 1607 O O . VAL A 1 201 ? -32.054 -8.307 33.119 1.00 88.12 201 VAL A O 1
ATOM 1610 N N . GLU A 1 202 ? -31.642 -6.560 34.475 1.00 79.06 202 GLU A N 1
ATOM 1611 C CA . GLU A 1 202 ? -30.360 -6.196 33.846 1.00 79.06 202 GLU A CA 1
ATOM 1612 C C . GLU A 1 202 ? -29.327 -7.341 33.865 1.00 79.06 202 GLU A C 1
ATOM 1614 O O . GLU A 1 202 ? -28.537 -7.463 32.930 1.00 79.06 202 GLU A O 1
ATOM 1619 N N . ASP A 1 203 ? -29.360 -8.237 34.865 1.00 78.06 203 ASP A N 1
ATOM 1620 C CA . ASP A 1 203 ? -28.470 -9.415 34.921 1.00 78.06 203 ASP A CA 1
ATOM 1621 C C . ASP A 1 203 ? -28.674 -10.332 33.712 1.00 78.06 203 ASP A C 1
ATOM 1623 O O . ASP A 1 203 ? -27.726 -10.809 33.090 1.00 78.06 203 ASP A O 1
ATOM 1627 N N . THR A 1 204 ? -29.939 -10.537 33.348 1.00 75.75 204 THR A N 1
ATOM 1628 C CA . THR A 1 204 ? -30.316 -11.453 32.270 1.00 75.75 204 THR A CA 1
ATOM 1629 C C . THR A 1 204 ? -29.990 -10.897 30.885 1.00 75.75 204 THR A C 1
ATOM 1631 O O . THR A 1 204 ? -29.720 -11.662 29.954 1.00 75.75 204 THR A O 1
ATOM 1634 N N . GLU A 1 205 ? -29.980 -9.571 30.732 1.00 74.06 205 GLU A N 1
ATOM 1635 C CA . GLU A 1 205 ? -29.594 -8.915 29.482 1.00 74.06 205 GLU A CA 1
ATOM 1636 C C . GLU A 1 205 ? -28.073 -8.851 29.310 1.00 74.06 205 GLU A C 1
ATOM 1638 O O . GLU A 1 205 ? -27.571 -9.128 28.217 1.00 74.06 205 GLU A O 1
ATOM 1643 N N . GLU A 1 206 ? -27.320 -8.573 30.378 1.00 68.81 206 GLU A N 1
ATOM 1644 C CA . GLU A 1 206 ? -25.852 -8.579 30.338 1.00 68.81 206 GLU A CA 1
ATOM 1645 C C . GLU A 1 206 ? -25.291 -9.966 30.005 1.00 68.81 206 GLU A C 1
ATOM 1647 O O . GLU A 1 206 ? -24.374 -10.082 29.183 1.00 68.81 206 GLU A O 1
ATOM 1652 N N . GLU A 1 207 ? -25.868 -11.031 30.572 1.00 69.50 207 GLU A N 1
ATOM 1653 C CA . GLU A 1 207 ? -25.494 -12.402 30.221 1.00 69.50 207 GLU A CA 1
ATOM 1654 C C . GLU A 1 207 ? -25.696 -12.654 28.722 1.00 69.50 207 GLU A C 1
ATOM 1656 O O . GLU A 1 207 ? -24.770 -13.115 28.053 1.00 69.50 207 GLU A O 1
ATOM 1661 N N . ARG A 1 208 ? -26.839 -12.255 28.144 1.00 67.38 208 ARG A N 1
ATOM 1662 C CA . ARG A 1 208 ? -27.104 -12.398 26.698 1.00 67.38 208 ARG A CA 1
ATOM 1663 C C . ARG A 1 208 ? -26.084 -11.668 25.820 1.00 67.38 208 ARG A C 1
ATOM 1665 O O . ARG A 1 208 ? -25.669 -12.208 24.795 1.00 67.38 208 ARG A O 1
ATOM 1672 N N . ILE A 1 209 ? -25.656 -10.468 26.208 1.00 66.38 209 ILE A N 1
ATOM 1673 C CA . ILE A 1 209 ? -24.683 -9.670 25.440 1.00 66.38 209 ILE A CA 1
ATOM 1674 C C . ILE A 1 209 ? -23.268 -10.273 25.530 1.00 66.38 209 ILE A C 1
ATOM 1676 O O . ILE A 1 209 ? -22.511 -10.238 24.552 1.00 66.38 209 ILE A O 1
ATOM 1680 N N . SER A 1 210 ? -22.918 -10.867 26.674 1.00 64.88 210 SER A N 1
ATOM 1681 C CA . SER A 1 210 ? -21.647 -11.575 26.875 1.00 64.88 210 SER A CA 1
ATOM 1682 C C . SER A 1 210 ? -21.521 -12.808 25.965 1.00 64.88 210 SER A C 1
ATOM 1684 O O . SER A 1 210 ? -20.484 -13.004 25.322 1.00 64.88 210 SER A O 1
ATOM 1686 N N . TRP A 1 211 ? -22.600 -13.589 25.812 1.00 60.44 211 TRP A N 1
ATOM 1687 C CA . TRP A 1 211 ? -22.640 -14.733 24.885 1.00 60.44 211 TRP A CA 1
ATOM 1688 C C . TRP A 1 211 ? -22.428 -14.310 23.424 1.00 60.44 211 TRP A C 1
ATOM 1690 O O . TRP A 1 211 ? -21.607 -14.902 22.727 1.00 60.44 211 TRP A O 1
ATOM 1700 N N . LEU A 1 212 ? -23.071 -13.224 22.986 1.00 54.97 212 LEU A N 1
ATOM 1701 C CA . LEU A 1 212 ? -22.946 -12.712 21.614 1.00 54.97 212 LEU A CA 1
ATOM 1702 C C . LEU A 1 212 ? -21.558 -12.133 21.300 1.00 54.97 212 LEU A C 1
ATOM 1704 O O . LEU A 1 212 ? -21.108 -12.181 20.159 1.00 54.97 212 LEU A O 1
ATOM 1708 N N . SER A 1 213 ? -20.858 -11.605 22.307 1.00 57.22 213 SER A N 1
ATOM 1709 C CA . SER A 1 213 ? -19.491 -11.088 22.139 1.00 57.22 213 SER A CA 1
ATOM 1710 C C . SER A 1 213 ? -18.432 -12.201 22.142 1.00 57.22 213 SER A C 1
ATOM 1712 O O . SER A 1 213 ? -17.334 -12.007 21.624 1.00 57.22 213 SER A O 1
ATOM 1714 N N . SER A 1 214 ? -18.765 -13.369 22.701 1.00 52.84 214 SER A N 1
ATOM 1715 C CA . SER A 1 214 ? -17.887 -14.548 22.765 1.00 52.84 214 SER A CA 1
ATOM 1716 C C . SER A 1 214 ? -17.959 -15.415 21.501 1.00 52.84 214 SER A C 1
ATOM 1718 O O . SER A 1 214 ? -17.039 -16.181 21.224 1.00 52.84 214 SER A O 1
ATOM 1720 N N . GLU A 1 215 ? -19.020 -15.262 20.704 1.00 44.69 215 GLU A N 1
ATOM 1721 C CA . GLU A 1 215 ? -19.226 -15.941 19.419 1.00 44.69 215 GLU A CA 1
ATOM 1722 C C . GLU A 1 215 ? -18.612 -15.199 18.223 1.00 44.69 215 GLU A C 1
ATOM 1724 O O . GLU A 1 215 ? -19.031 -15.402 17.084 1.00 44.69 215 GLU A O 1
ATOM 1729 N N . SER A 1 216 ? -17.564 -14.386 18.413 1.00 40.00 216 SER A N 1
ATOM 1730 C CA . SER A 1 216 ? -16.682 -14.135 17.271 1.00 40.00 216 SER A CA 1
ATOM 1731 C C . SER A 1 216 ? -16.084 -15.496 16.888 1.00 40.00 216 SER A C 1
ATOM 1733 O O . SER A 1 216 ? -15.327 -16.053 17.695 1.00 40.00 216 SER A O 1
ATOM 1735 N N . PRO A 1 217 ? -16.423 -16.084 15.723 1.00 41.81 217 PRO A N 1
ATOM 1736 C CA . PRO A 1 217 ? -15.864 -17.370 15.345 1.00 41.81 217 PRO A CA 1
ATOM 1737 C C . PRO A 1 217 ? -14.341 -17.229 15.383 1.00 41.81 217 PRO A C 1
ATOM 1739 O O . PRO A 1 217 ? -13.832 -16.170 14.993 1.00 41.81 217 PRO A O 1
ATOM 1742 N N . PRO A 1 218 ? -13.584 -18.245 15.843 1.00 45.44 218 PRO A N 1
ATOM 1743 C CA . PRO A 1 218 ? -12.145 -18.225 15.660 1.00 45.44 218 PRO A CA 1
ATOM 1744 C C . PRO A 1 218 ? -11.943 -18.022 14.168 1.00 45.44 218 PRO A C 1
ATOM 1746 O O . PRO A 1 218 ? -12.359 -18.864 13.374 1.00 45.44 218 PRO A O 1
ATOM 1749 N N . ASN A 1 219 ? -11.413 -16.858 13.801 1.00 42.62 219 ASN A N 1
ATOM 1750 C CA . ASN A 1 219 ? -11.285 -16.392 12.434 1.00 42.62 219 ASN A CA 1
ATOM 1751 C C . ASN A 1 219 ? -10.252 -17.274 11.714 1.00 42.62 219 ASN A C 1
ATOM 1753 O O . ASN A 1 219 ? -9.113 -16.883 11.480 1.00 42.62 219 ASN A O 1
ATOM 1757 N N . LYS A 1 220 ? -10.640 -18.519 11.424 1.00 44.72 220 LYS A N 1
ATOM 1758 C CA . LYS A 1 220 ? -9.895 -19.508 10.649 1.00 44.72 220 LYS A CA 1
ATOM 1759 C C . LYS A 1 220 ? -9.970 -19.197 9.152 1.00 44.72 220 LYS A C 1
ATOM 1761 O O . LYS A 1 220 ? -9.278 -19.841 8.374 1.00 44.72 220 LYS A O 1
ATOM 1766 N N . GLU A 1 221 ? -10.723 -18.169 8.755 1.00 40.19 221 GLU A N 1
ATOM 1767 C CA . GLU A 1 221 ? -10.817 -17.694 7.371 1.00 40.19 221 GLU A CA 1
ATOM 1768 C C . GLU A 1 221 ? -9.987 -16.429 7.088 1.00 40.19 221 GLU A C 1
ATOM 1770 O O . GLU A 1 221 ? -9.795 -16.066 5.929 1.00 40.19 221 GLU A O 1
ATOM 1775 N N . SER A 1 222 ? -9.314 -15.854 8.095 1.00 43.91 222 SER A N 1
ATOM 1776 C CA . SER A 1 222 ? -8.222 -14.882 7.880 1.00 43.91 222 SER A CA 1
ATOM 1777 C C . SER A 1 222 ? -6.924 -15.533 7.355 1.00 43.91 222 SER A C 1
ATOM 1779 O O . SER A 1 222 ? -5.862 -14.917 7.304 1.00 43.91 222 SER A O 1
ATOM 1781 N N . HIS A 1 223 ? -6.982 -16.801 6.936 1.00 40.94 223 HIS A N 1
ATOM 1782 C CA . HIS A 1 223 ? -5.843 -17.516 6.361 1.00 40.94 223 HIS A CA 1
ATOM 1783 C C . HIS A 1 223 ? -5.765 -17.467 4.827 1.00 40.94 223 HIS A C 1
ATOM 1785 O O . HIS A 1 223 ? -4.761 -17.911 4.274 1.00 40.94 223 HIS A O 1
ATOM 1791 N N . LEU A 1 224 ? -6.755 -16.883 4.135 1.00 42.34 224 LEU A N 1
ATOM 1792 C CA . LEU A 1 224 ? -6.758 -16.784 2.664 1.00 42.34 224 LEU A CA 1
ATOM 1793 C C . LEU A 1 224 ? -6.491 -15.378 2.101 1.00 42.34 224 LEU A C 1
ATOM 1795 O O . LEU A 1 224 ? -6.146 -15.262 0.930 1.00 42.34 224 LEU A O 1
ATOM 1799 N N . TYR A 1 225 ? -6.503 -14.330 2.932 1.00 39.34 225 TYR A N 1
ATOM 1800 C CA . TYR A 1 225 ? -5.980 -13.000 2.561 1.00 39.34 225 TYR A CA 1
ATOM 1801 C C . TYR A 1 225 ? -4.600 -12.684 3.172 1.00 39.34 225 TYR A C 1
ATOM 1803 O O . TYR A 1 225 ? -4.071 -11.586 3.015 1.00 39.34 225 TYR A O 1
ATOM 1811 N N . GLY A 1 226 ? -3.965 -13.678 3.803 1.00 39.47 226 GLY A N 1
ATOM 1812 C CA . GLY A 1 226 ? -2.632 -13.590 4.411 1.00 39.47 226 GLY A CA 1
ATOM 1813 C C . GLY A 1 226 ? -1.450 -13.859 3.469 1.00 39.47 226 GLY A C 1
ATOM 1814 O O . GLY A 1 226 ? -0.340 -14.076 3.950 1.00 39.47 226 GLY A O 1
ATOM 1815 N N . MET A 1 227 ? -1.635 -13.847 2.143 1.00 39.44 227 MET A N 1
ATOM 1816 C CA . MET A 1 227 ? -0.547 -14.113 1.181 1.00 39.44 227 MET A CA 1
ATOM 1817 C C . MET A 1 227 ? 0.321 -12.882 0.848 1.00 39.44 227 MET A C 1
ATOM 1819 O O . MET A 1 227 ? 1.127 -12.916 -0.077 1.00 39.44 227 MET A O 1
ATOM 1823 N N . LEU A 1 228 ? 0.197 -11.810 1.637 1.00 44.16 228 LEU A N 1
ATOM 1824 C CA . LEU A 1 228 ? 1.140 -10.685 1.682 1.00 44.16 228 LEU A CA 1
ATOM 1825 C C . LEU A 1 228 ? 1.610 -10.380 3.115 1.00 44.16 228 LEU A C 1
ATOM 1827 O O . LEU A 1 228 ? 2.033 -9.265 3.418 1.00 44.16 228 LEU A O 1
ATOM 1831 N N . HIS A 1 229 ? 1.579 -11.374 4.012 1.00 37.78 229 HIS A N 1
ATOM 1832 C CA . HIS A 1 229 ? 2.118 -11.196 5.355 1.00 37.78 229 HIS A CA 1
ATOM 1833 C C . HIS A 1 229 ? 3.645 -11.338 5.355 1.00 37.78 229 HIS A C 1
ATOM 1835 O O . HIS A 1 229 ? 4.217 -12.428 5.428 1.00 37.78 229 HIS A O 1
ATOM 1841 N N . VAL A 1 230 ? 4.296 -10.175 5.341 1.00 46.12 230 VAL A N 1
ATOM 1842 C CA . VAL A 1 230 ? 5.601 -9.916 5.952 1.00 46.12 230 VAL A CA 1
ATOM 1843 C C . VAL A 1 230 ? 5.606 -10.557 7.343 1.00 46.12 230 VAL A C 1
ATOM 1845 O O . VAL A 1 230 ? 5.020 -10.040 8.292 1.00 46.12 230 VAL A O 1
ATOM 1848 N N . LYS A 1 231 ? 6.196 -11.747 7.474 1.00 39.53 231 LYS A N 1
ATOM 1849 C CA . LYS A 1 231 ? 6.358 -12.421 8.766 1.00 39.53 231 LYS A CA 1
ATOM 1850 C C . LYS A 1 231 ? 7.476 -11.722 9.540 1.00 39.53 231 LYS A C 1
ATOM 1852 O O . LYS A 1 231 ? 8.660 -11.995 9.342 1.00 39.53 231 LYS A O 1
ATOM 1857 N N . SER A 1 232 ? 7.063 -10.806 10.410 1.00 41.59 232 SER A N 1
ATOM 1858 C CA . SER A 1 232 ? 7.759 -10.517 11.658 1.00 41.59 232 SER A CA 1
ATOM 1859 C C . SER A 1 232 ? 7.564 -11.726 12.577 1.00 41.59 232 SER A C 1
ATOM 1861 O O . SER A 1 232 ? 6.465 -11.968 13.066 1.00 41.59 232 SER A O 1
ATOM 1863 N N . LEU A 1 233 ? 8.613 -12.531 12.728 1.00 39.16 233 LEU A N 1
ATOM 1864 C CA . LEU A 1 233 ? 8.808 -13.418 13.869 1.00 39.16 233 LEU A CA 1
ATOM 1865 C C . LEU A 1 233 ? 10.253 -13.222 14.307 1.00 39.16 233 LEU A C 1
ATOM 1867 O O . LEU A 1 233 ? 11.193 -13.564 13.585 1.00 39.16 233 LEU A O 1
ATOM 1871 N N . SER A 1 234 ? 10.373 -12.589 15.461 1.00 40.66 234 SER A N 1
ATOM 1872 C CA . SER A 1 234 ? 11.582 -12.390 16.235 1.00 40.66 234 SER A CA 1
ATOM 1873 C C . SER A 1 234 ? 12.219 -13.742 16.593 1.00 40.66 234 SER A C 1
ATOM 1875 O O . SER A 1 234 ? 11.523 -14.710 16.898 1.00 40.66 234 SER A O 1
ATOM 1877 N N . ASP A 1 235 ? 13.551 -13.759 16.549 1.00 42.66 235 ASP A N 1
ATOM 1878 C CA . ASP A 1 235 ? 14.456 -14.532 17.415 1.00 42.66 235 ASP A CA 1
ATOM 1879 C C . ASP A 1 235 ? 15.120 -15.851 16.984 1.00 42.66 235 ASP A C 1
ATOM 1881 O O . ASP A 1 235 ? 15.916 -16.357 17.765 1.00 42.66 235 ASP A O 1
ATOM 1885 N N . THR A 1 236 ? 14.998 -16.387 15.758 1.00 41.09 236 THR A N 1
ATOM 1886 C CA . THR A 1 236 ? 15.849 -17.566 15.392 1.00 41.09 236 THR A CA 1
ATOM 1887 C C . THR A 1 236 ? 16.346 -17.700 13.942 1.00 41.09 236 THR A C 1
ATOM 1889 O O . THR A 1 236 ? 16.834 -18.766 13.565 1.00 41.09 236 THR A O 1
ATOM 1892 N N . ARG A 1 237 ? 16.304 -16.670 13.082 1.00 40.22 237 ARG A N 1
ATOM 1893 C CA . ARG A 1 237 ? 16.624 -16.869 11.645 1.00 40.22 237 ARG A CA 1
ATOM 1894 C C . ARG A 1 237 ? 17.513 -15.806 11.005 1.00 40.22 237 ARG A C 1
ATOM 1896 O O . ARG A 1 237 ? 17.214 -15.296 9.930 1.00 40.22 237 ARG A O 1
ATOM 1903 N N . GLU A 1 238 ? 18.646 -15.527 11.632 1.00 42.38 238 GLU A N 1
ATOM 1904 C CA . GLU A 1 238 ? 19.622 -14.547 11.134 1.00 42.38 238 GLU A CA 1
ATOM 1905 C C . GLU A 1 238 ? 20.613 -15.111 10.093 1.00 42.38 238 GLU A C 1
ATOM 1907 O O . GLU A 1 238 ? 21.370 -14.361 9.499 1.00 42.38 238 GLU A O 1
ATOM 1912 N N . ARG A 1 239 ? 20.579 -16.418 9.784 1.00 45.59 239 ARG A N 1
ATOM 1913 C CA . ARG A 1 239 ? 21.559 -17.058 8.875 1.00 45.59 239 ARG A CA 1
ATOM 1914 C C . ARG A 1 239 ? 21.070 -17.421 7.464 1.00 45.59 239 ARG A C 1
ATOM 1916 O O . ARG A 1 239 ? 21.822 -18.014 6.707 1.00 45.59 239 ARG A O 1
ATOM 1923 N N . TYR A 1 240 ? 19.832 -17.080 7.092 1.00 43.84 240 TYR A N 1
ATOM 1924 C CA . TYR A 1 240 ? 19.239 -17.487 5.798 1.00 43.84 240 TYR A CA 1
ATOM 1925 C C . TYR A 1 240 ? 18.714 -16.332 4.925 1.00 43.84 240 TYR A C 1
ATOM 1927 O O . TYR A 1 240 ? 18.117 -16.588 3.879 1.00 43.84 240 TYR A O 1
ATOM 1935 N N . ARG A 1 241 ? 18.897 -15.065 5.329 1.00 46.94 241 ARG A N 1
ATOM 1936 C CA . ARG A 1 241 ? 18.322 -13.909 4.612 1.00 46.94 241 ARG A CA 1
ATOM 1937 C C . ARG A 1 241 ? 19.193 -13.325 3.501 1.00 46.94 241 ARG A C 1
ATOM 1939 O O . ARG A 1 241 ? 18.621 -12.742 2.586 1.00 46.94 241 ARG A O 1
ATOM 1946 N N . GLU A 1 242 ? 20.508 -13.521 3.516 1.00 47.72 242 GLU A N 1
ATOM 1947 C CA . GLU A 1 242 ? 21.367 -12.985 2.448 1.00 47.72 242 GLU A CA 1
ATOM 1948 C C . GLU A 1 242 ? 21.140 -13.725 1.120 1.00 47.72 242 GLU A C 1
ATOM 1950 O O . GLU A 1 242 ? 20.901 -13.091 0.097 1.00 47.72 242 GLU A O 1
ATOM 1955 N N . ASN A 1 243 ? 20.990 -15.052 1.149 1.00 47.94 243 ASN A N 1
ATOM 1956 C CA . ASN A 1 243 ? 20.842 -15.826 -0.088 1.00 47.94 243 ASN A CA 1
ATOM 1957 C C . ASN A 1 243 ? 19.502 -15.595 -0.813 1.00 47.94 243 ASN A C 1
ATOM 1959 O O . ASN A 1 243 ? 19.444 -15.701 -2.033 1.00 47.94 243 ASN A O 1
ATOM 1963 N N . SER A 1 244 ? 18.406 -15.270 -0.118 1.00 50.38 244 SER A N 1
ATOM 1964 C CA . SER A 1 244 ? 17.081 -15.185 -0.762 1.00 50.38 244 SER A CA 1
ATOM 1965 C C . SER A 1 244 ? 16.863 -13.886 -1.540 1.00 50.38 244 SER A C 1
ATOM 1967 O O . SER A 1 244 ? 16.187 -13.907 -2.568 1.00 50.38 244 SER A O 1
ATOM 1969 N N . LEU A 1 245 ? 17.415 -12.766 -1.064 1.00 48.81 245 LEU A N 1
ATOM 1970 C CA . LEU A 1 245 ? 17.317 -11.489 -1.773 1.00 48.81 245 LEU A CA 1
ATOM 1971 C C . LEU A 1 245 ? 18.280 -11.466 -2.966 1.00 48.81 245 LEU A C 1
ATOM 1973 O O . LEU A 1 245 ? 17.935 -10.968 -4.033 1.00 48.81 245 LEU A O 1
ATOM 1977 N N . GLU A 1 246 ? 19.456 -12.072 -2.803 1.00 54.69 246 GLU A N 1
ATOM 1978 C CA . GLU A 1 246 ? 20.465 -12.193 -3.853 1.00 54.69 246 GLU A CA 1
ATOM 1979 C C . GLU A 1 246 ? 20.007 -13.139 -4.974 1.00 54.69 246 GLU A C 1
ATOM 1981 O O . GLU A 1 246 ? 20.224 -12.841 -6.146 1.00 54.69 246 GLU A O 1
ATOM 1986 N N . THR A 1 247 ? 19.261 -14.204 -4.647 1.00 58.38 247 THR A N 1
ATOM 1987 C CA . THR A 1 247 ? 18.668 -15.117 -5.645 1.00 58.38 247 THR A CA 1
ATOM 1988 C C . THR A 1 247 ? 17.553 -14.437 -6.449 1.00 58.38 247 THR A C 1
ATOM 1990 O O . THR A 1 247 ? 17.586 -14.473 -7.675 1.00 58.38 247 THR A O 1
ATOM 1993 N N . LEU A 1 248 ? 16.636 -13.706 -5.800 1.00 50.97 248 LEU A N 1
ATOM 1994 C CA . LEU A 1 248 ? 15.571 -12.952 -6.489 1.00 50.97 248 LEU A CA 1
ATOM 1995 C C . LEU A 1 248 ? 16.110 -11.778 -7.326 1.00 50.97 248 LEU A C 1
ATOM 1997 O O . LEU A 1 248 ? 15.585 -11.473 -8.399 1.00 50.97 248 LEU A O 1
ATOM 2001 N N . MET A 1 249 ? 17.170 -11.113 -6.861 1.00 55.97 249 MET A N 1
ATOM 2002 C CA . MET A 1 249 ? 17.856 -10.067 -7.626 1.00 55.97 249 MET A CA 1
ATOM 2003 C C . MET A 1 249 ? 18.665 -10.666 -8.788 1.00 55.97 249 MET A C 1
ATOM 2005 O O . MET A 1 249 ? 18.724 -10.065 -9.858 1.00 55.97 249 MET A O 1
ATOM 2009 N N . SER A 1 250 ? 19.238 -11.863 -8.621 1.00 60.84 250 SER A N 1
ATOM 2010 C CA . SER A 1 250 ? 19.962 -12.601 -9.666 1.00 60.84 250 SER A CA 1
ATOM 2011 C C . SER A 1 250 ? 19.030 -13.119 -10.766 1.00 60.84 250 SER A C 1
ATOM 2013 O O . SER A 1 250 ? 19.316 -12.925 -11.948 1.00 60.84 250 SER A O 1
ATOM 2015 N N . GLU A 1 251 ? 17.872 -13.677 -10.407 1.00 56.75 251 GLU A N 1
ATOM 2016 C CA . GLU A 1 251 ? 16.865 -14.176 -11.354 1.00 56.75 251 GLU A CA 1
ATOM 2017 C C . GLU A 1 251 ? 16.272 -13.046 -12.207 1.00 56.75 251 GLU A C 1
ATOM 2019 O O . GLU A 1 251 ? 16.212 -13.152 -13.434 1.00 56.75 251 GLU A O 1
ATOM 2024 N N . ASN A 1 252 ? 15.944 -11.902 -11.596 1.00 59.81 252 ASN A N 1
ATOM 2025 C CA . ASN A 1 252 ? 15.479 -10.729 -12.340 1.00 59.81 252 ASN A CA 1
ATOM 2026 C C . ASN A 1 252 ? 16.579 -10.129 -13.234 1.00 59.81 252 ASN A C 1
ATOM 2028 O O . ASN A 1 252 ? 16.302 -9.679 -14.347 1.00 59.81 252 ASN A O 1
ATOM 2032 N N . ARG A 1 253 ? 17.847 -10.176 -12.802 1.00 63.88 253 ARG A N 1
ATOM 2033 C CA . ARG A 1 253 ? 18.998 -9.722 -13.600 1.00 63.88 253 ARG A CA 1
ATOM 2034 C C . ARG A 1 253 ? 19.317 -10.672 -14.760 1.00 63.88 253 ARG A C 1
ATOM 2036 O O . ARG A 1 253 ? 19.770 -10.210 -15.809 1.00 63.88 253 ARG A O 1
ATOM 2043 N N . ALA A 1 254 ? 19.058 -11.971 -14.605 1.00 62.12 254 ALA A N 1
ATOM 2044 C CA . ALA A 1 254 ? 19.178 -12.968 -15.667 1.00 62.12 254 ALA A CA 1
ATOM 2045 C C . ALA A 1 254 ? 18.086 -12.790 -16.736 1.00 62.12 254 ALA A C 1
ATOM 2047 O O . ALA A 1 254 ? 18.398 -12.800 -17.927 1.00 62.12 254 ALA A O 1
ATOM 2048 N N . LEU A 1 255 ? 16.841 -12.522 -16.326 1.00 59.91 255 LEU A N 1
ATOM 2049 C CA . LEU A 1 255 ? 15.730 -12.230 -17.241 1.00 59.91 255 LEU A CA 1
ATOM 2050 C C . LEU A 1 255 ? 15.948 -10.925 -18.025 1.00 59.91 255 LEU A C 1
ATOM 2052 O O . LEU A 1 255 ? 15.748 -10.896 -19.239 1.00 59.91 255 LEU A O 1
ATOM 2056 N N . LEU A 1 256 ? 16.458 -9.873 -17.374 1.00 58.06 256 LEU A N 1
ATOM 2057 C CA . LEU A 1 256 ? 16.829 -8.616 -18.039 1.00 58.06 256 LEU A CA 1
ATOM 2058 C C . LEU A 1 256 ? 17.998 -8.788 -19.021 1.00 58.06 256 LEU A C 1
ATOM 2060 O O . LEU A 1 256 ? 17.965 -8.223 -20.112 1.00 58.06 256 LEU A O 1
ATOM 2064 N N . LYS A 1 257 ? 19.005 -9.611 -18.696 1.00 63.06 257 LYS A N 1
ATOM 2065 C CA . LYS A 1 257 ? 20.079 -9.953 -19.647 1.00 63.06 257 LYS A CA 1
ATOM 2066 C C . LYS A 1 257 ? 19.550 -10.712 -20.865 1.00 63.06 257 LYS A C 1
ATOM 2068 O O . LYS A 1 257 ? 19.998 -10.431 -21.971 1.00 63.06 257 LYS A O 1
ATOM 2073 N N . HIS A 1 258 ? 18.583 -11.611 -20.686 1.00 55.44 258 HIS A N 1
ATOM 2074 C CA . HIS A 1 258 ? 17.972 -12.359 -21.788 1.00 55.44 258 HIS A CA 1
ATOM 2075 C C . HIS A 1 258 ? 17.071 -11.490 -22.685 1.00 55.44 258 HIS A C 1
ATOM 2077 O O . HIS A 1 258 ? 16.976 -11.739 -23.886 1.00 55.44 258 HIS A O 1
ATOM 2083 N N . ALA A 1 259 ? 16.441 -10.452 -22.124 1.00 55.38 259 ALA A N 1
ATOM 2084 C CA . ALA A 1 259 ? 15.652 -9.474 -22.877 1.00 55.38 259 ALA A CA 1
ATOM 2085 C C . ALA A 1 259 ? 16.524 -8.467 -23.652 1.00 55.38 259 ALA A C 1
ATOM 2087 O O . ALA A 1 259 ? 16.108 -7.963 -24.693 1.00 55.38 259 ALA A O 1
ATOM 2088 N N . LEU A 1 260 ? 17.739 -8.192 -23.164 1.00 53.69 260 LEU A N 1
ATOM 2089 C CA . LEU A 1 260 ? 18.683 -7.243 -23.766 1.00 53.69 260 LEU A CA 1
ATOM 2090 C C . LEU A 1 260 ? 19.700 -7.893 -24.719 1.00 53.69 260 LEU A C 1
ATOM 2092 O O . LEU A 1 260 ? 20.425 -7.174 -25.409 1.00 53.69 260 LEU A O 1
ATOM 2096 N N . THR A 1 261 ? 19.776 -9.228 -24.799 1.00 45.84 261 THR A N 1
ATOM 2097 C CA . THR A 1 261 ? 20.562 -9.883 -25.855 1.00 45.84 261 THR A CA 1
ATOM 2098 C C . THR A 1 261 ? 19.918 -9.610 -27.217 1.00 45.84 261 THR A C 1
ATOM 2100 O O . THR A 1 261 ? 18.746 -9.950 -27.400 1.00 45.84 261 THR A O 1
ATOM 2103 N N . PRO A 1 262 ? 20.645 -9.033 -28.193 1.00 40.19 262 PRO A N 1
ATOM 2104 C CA . PRO A 1 262 ? 20.083 -8.735 -29.497 1.00 40.19 262 PRO A CA 1
ATOM 2105 C C . PRO A 1 262 ? 19.730 -10.051 -30.191 1.00 40.19 262 PRO A C 1
ATOM 2107 O O . PRO A 1 262 ? 20.610 -10.787 -30.644 1.00 40.19 262 PRO A O 1
ATOM 2110 N N . LYS A 1 263 ? 18.434 -10.357 -30.297 1.00 42.75 263 LYS A N 1
ATOM 2111 C CA . LYS A 1 263 ? 17.957 -11.331 -31.278 1.00 42.75 263 LYS A CA 1
ATOM 2112 C C . LYS A 1 263 ? 18.348 -10.779 -32.645 1.00 42.75 263 LYS A C 1
ATOM 2114 O O . LYS A 1 263 ? 17.821 -9.753 -33.065 1.00 42.75 263 LYS A O 1
ATOM 2119 N N . ARG A 1 264 ? 19.303 -11.439 -33.306 1.00 43.22 264 ARG A N 1
ATOM 2120 C CA . ARG A 1 264 ? 19.671 -11.205 -34.708 1.00 43.22 264 ARG A CA 1
ATOM 2121 C C . ARG A 1 264 ? 18.382 -11.272 -35.531 1.00 43.22 264 ARG A C 1
ATOM 2123 O O . ARG A 1 264 ? 17.840 -12.352 -35.746 1.00 43.22 264 ARG A O 1
ATOM 2130 N N . SER A 1 265 ? 17.850 -10.115 -35.897 1.00 38.59 265 SER A N 1
ATOM 2131 C CA . SER A 1 265 ? 16.650 -9.997 -36.707 1.00 38.59 265 SER A CA 1
ATOM 2132 C C . SER A 1 265 ? 16.999 -10.336 -38.151 1.00 38.59 265 SER A C 1
ATOM 2134 O O . SER A 1 265 ? 17.836 -9.694 -38.782 1.00 38.59 265 SER A O 1
ATOM 2136 N N . THR A 1 266 ? 16.355 -11.370 -38.679 1.00 41.94 266 THR A N 1
ATOM 2137 C CA . THR A 1 266 ? 16.194 -11.571 -40.119 1.00 41.94 266 THR A CA 1
ATOM 2138 C C . THR A 1 266 ? 15.349 -10.416 -40.677 1.00 41.94 266 THR A C 1
ATOM 2140 O O . THR A 1 266 ? 14.348 -10.048 -40.053 1.00 41.94 266 THR A O 1
ATOM 2143 N N . PRO A 1 267 ? 15.711 -9.819 -41.826 1.00 37.25 267 PRO A N 1
ATOM 2144 C CA . PRO A 1 267 ? 14.962 -8.704 -42.390 1.00 37.25 267 PRO A CA 1
ATOM 2145 C C . PRO A 1 267 ? 13.643 -9.223 -42.976 1.00 37.25 267 PRO A C 1
ATOM 2147 O O . PRO A 1 267 ? 13.645 -10.090 -43.849 1.00 37.25 267 PRO A O 1
ATOM 2150 N N . ARG A 1 268 ? 12.507 -8.704 -42.493 1.00 35.53 268 ARG A N 1
ATOM 2151 C CA . ARG A 1 268 ? 11.192 -8.887 -43.128 1.00 35.53 268 ARG A CA 1
ATOM 2152 C C . ARG A 1 268 ? 10.760 -7.586 -43.819 1.00 35.53 268 ARG A C 1
ATOM 2154 O O . ARG A 1 268 ? 11.057 -6.511 -43.300 1.00 35.53 268 ARG A O 1
ATOM 2161 N N . PRO A 1 269 ? 10.077 -7.684 -44.972 1.00 38.56 269 PRO A N 1
ATOM 2162 C CA . PRO A 1 269 ? 9.804 -6.562 -45.853 1.00 38.56 269 PRO A CA 1
ATOM 2163 C C . PRO A 1 269 ? 8.634 -5.705 -45.357 1.00 38.56 269 PRO A C 1
ATOM 2165 O O . PRO A 1 269 ? 7.719 -6.182 -44.685 1.00 38.56 269 PRO A O 1
ATOM 2168 N N . HIS A 1 270 ? 8.701 -4.427 -45.720 1.00 37.31 270 HIS A N 1
ATOM 2169 C CA . HIS A 1 270 ? 7.757 -3.365 -45.394 1.00 37.31 270 HIS A CA 1
ATOM 2170 C C . HIS A 1 270 ? 6.303 -3.734 -45.730 1.00 37.31 270 HIS A C 1
ATOM 2172 O O . HIS A 1 270 ? 5.973 -3.990 -46.885 1.00 37.31 270 HIS A O 1
ATOM 2178 N N . GLN A 1 271 ? 5.419 -3.685 -44.729 1.00 34.53 271 GLN A N 1
ATOM 2179 C CA . GLN A 1 271 ? 3.980 -3.546 -44.948 1.00 34.53 271 GLN A CA 1
ATOM 2180 C C . GLN A 1 271 ? 3.569 -2.105 -44.649 1.00 34.53 271 GLN A C 1
ATOM 2182 O O . GLN A 1 271 ? 3.890 -1.546 -43.600 1.00 34.53 271 GLN A O 1
ATOM 2187 N N . ALA A 1 272 ? 2.900 -1.509 -45.631 1.00 35.09 272 ALA A N 1
ATOM 2188 C CA . ALA A 1 272 ? 2.426 -0.139 -45.635 1.00 35.09 272 ALA A CA 1
ATOM 2189 C C . ALA A 1 272 ? 1.340 0.086 -44.573 1.00 35.09 272 ALA A C 1
ATOM 2191 O O . ALA A 1 272 ? 0.346 -0.638 -44.509 1.00 35.09 272 ALA A O 1
ATOM 2192 N N . ILE A 1 273 ? 1.519 1.133 -43.770 1.00 37.31 273 ILE A N 1
ATOM 2193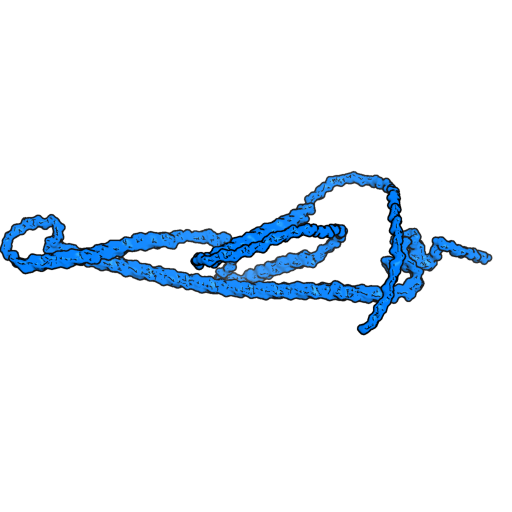 C CA . ILE A 1 273 ? 0.531 1.618 -42.807 1.00 37.31 273 ILE A CA 1
ATOM 2194 C C . ILE A 1 273 ? -0.446 2.527 -43.563 1.00 37.31 273 ILE A C 1
ATOM 2196 O O . ILE A 1 273 ? -0.061 3.583 -44.062 1.00 37.31 273 ILE A O 1
ATOM 2200 N N . ARG A 1 274 ? -1.716 2.117 -43.652 1.00 36.72 274 ARG A N 1
ATOM 2201 C CA . ARG A 1 274 ? -2.835 3.001 -44.018 1.00 36.72 274 ARG A CA 1
ATOM 2202 C C . ARG A 1 274 ? -3.250 3.840 -42.798 1.00 36.72 274 ARG A C 1
ATOM 2204 O O . ARG A 1 274 ? -3.336 3.276 -41.707 1.00 36.72 274 ARG A O 1
ATOM 2211 N N . PRO A 1 275 ? -3.564 5.137 -42.955 1.00 41.12 275 PRO A N 1
ATOM 2212 C CA . PRO A 1 275 ? -4.152 5.939 -41.884 1.00 41.12 275 PRO A CA 1
ATOM 2213 C C . PRO A 1 275 ? -5.658 5.637 -41.720 1.00 41.12 275 PRO A C 1
ATOM 2215 O O . PRO A 1 275 ? -6.313 5.271 -42.702 1.00 41.12 275 PRO A O 1
ATOM 2218 N N . PRO A 1 276 ? -6.230 5.781 -40.508 1.00 40.81 276 PRO A N 1
ATOM 2219 C CA . PRO A 1 276 ? -7.664 5.621 -40.286 1.00 40.81 276 PRO A CA 1
ATOM 2220 C C . PRO A 1 276 ? -8.451 6.887 -40.688 1.00 40.81 276 PRO A C 1
ATOM 2222 O O . PRO A 1 276 ? -7.882 7.980 -40.723 1.00 40.81 276 PRO A O 1
ATOM 2225 N N . PRO A 1 277 ? -9.755 6.751 -40.996 1.00 39.03 277 PRO A N 1
ATOM 2226 C CA . PRO A 1 277 ? -10.588 7.835 -41.501 1.00 39.03 277 PRO A CA 1
ATOM 2227 C C . PRO A 1 277 ? -11.136 8.736 -40.384 1.00 39.03 277 PRO A C 1
ATOM 2229 O O . PRO A 1 277 ? -11.370 8.298 -39.257 1.00 39.03 277 PRO A O 1
ATOM 2232 N N . ASN A 1 278 ? -11.389 9.992 -40.755 1.00 38.75 278 ASN A N 1
ATOM 2233 C CA . ASN A 1 278 ? -12.143 10.984 -39.994 1.00 38.75 278 ASN A CA 1
ATOM 2234 C C . ASN A 1 278 ? -13.501 10.436 -39.527 1.00 38.75 278 ASN A C 1
ATOM 2236 O O . ASN A 1 278 ? -14.246 9.860 -40.319 1.00 38.75 278 ASN A O 1
ATOM 2240 N N . SER A 1 279 ? -13.856 10.704 -38.270 1.00 34.09 279 SER A N 1
ATOM 2241 C CA . SER A 1 279 ? -15.255 10.737 -37.840 1.00 34.09 279 SER A CA 1
ATOM 2242 C C . SER A 1 279 ? -15.488 11.954 -36.949 1.00 34.09 279 SER A C 1
ATOM 2244 O O . SER A 1 279 ? -14.951 12.062 -35.848 1.00 34.09 279 SER A O 1
ATOM 2246 N N . ASP A 1 280 ? -16.281 12.874 -37.490 1.00 36.50 280 ASP A N 1
ATOM 2247 C CA . ASP A 1 280 ? -17.002 13.909 -36.767 1.00 36.50 280 ASP A CA 1
ATOM 2248 C C . ASP A 1 280 ? -17.951 13.261 -35.753 1.00 36.50 280 ASP A C 1
ATOM 2250 O O . ASP A 1 280 ? -18.771 12.416 -36.119 1.00 36.50 280 ASP A O 1
ATOM 2254 N N . ILE A 1 281 ? -17.899 13.697 -34.492 1.00 36.78 281 ILE A N 1
ATOM 2255 C CA . ILE A 1 281 ? -19.031 13.569 -33.571 1.00 36.78 281 ILE A CA 1
ATOM 2256 C C . ILE A 1 281 ? -19.268 14.927 -32.916 1.00 36.78 281 ILE A C 1
ATOM 2258 O O . ILE A 1 281 ? -18.433 15.469 -32.193 1.00 36.78 281 ILE A O 1
ATOM 2262 N N . LEU A 1 282 ? -20.447 15.449 -33.229 1.00 35.94 282 LEU A N 1
ATOM 2263 C CA . LEU A 1 282 ? -21.064 16.667 -32.741 1.00 35.94 282 LEU A CA 1
ATOM 2264 C C . LEU A 1 282 ? -21.299 16.651 -31.218 1.00 35.94 282 LEU A C 1
ATOM 2266 O O . LEU A 1 282 ? -21.697 15.644 -30.640 1.00 35.94 282 LEU A O 1
ATOM 2270 N N . ALA A 1 283 ? -21.082 17.832 -30.637 1.00 36.91 283 ALA A N 1
ATOM 2271 C CA . ALA A 1 283 ? -21.730 18.482 -29.494 1.00 36.91 283 ALA A CA 1
ATOM 2272 C C . ALA A 1 283 ? -22.674 17.683 -28.569 1.00 36.91 283 ALA A C 1
ATOM 2274 O O . ALA A 1 283 ? -23.695 17.153 -29.002 1.00 36.91 283 ALA A O 1
ATOM 2275 N N . ARG A 1 284 ? -22.463 17.850 -27.253 1.00 34.75 284 ARG A N 1
ATOM 2276 C CA . ARG A 1 284 ? -23.559 18.158 -26.317 1.00 34.75 284 ARG A CA 1
ATOM 2277 C C . ARG A 1 284 ? -23.030 18.910 -25.091 1.00 34.75 284 ARG A C 1
ATOM 2279 O O . ARG A 1 284 ? -22.587 18.311 -24.117 1.00 34.75 284 ARG A O 1
ATOM 2286 N N . GLU A 1 285 ? -23.061 20.236 -25.178 1.00 44.91 285 GLU A N 1
ATOM 2287 C CA . GLU A 1 285 ? -23.091 21.112 -24.007 1.00 44.91 285 GLU A CA 1
ATOM 2288 C C . GLU A 1 285 ? -24.455 20.941 -23.331 1.00 44.91 285 GLU A C 1
ATOM 2290 O O . GLU A 1 285 ? -25.492 21.111 -23.973 1.00 44.91 285 GLU A O 1
ATOM 2295 N N . GLU A 1 286 ? -24.468 20.602 -22.046 1.00 43.03 286 GLU A N 1
ATOM 2296 C CA . GLU A 1 286 ? -25.680 20.618 -21.233 1.00 43.03 286 GLU A CA 1
ATOM 2297 C C . GLU A 1 286 ? -25.513 21.707 -20.167 1.00 43.03 286 GLU A C 1
ATOM 2299 O O . GLU A 1 286 ? -24.842 21.533 -19.151 1.00 43.03 286 GLU A O 1
ATOM 2304 N N . LYS A 1 287 ? -26.084 22.879 -20.471 1.00 46.19 287 LYS A N 1
ATOM 2305 C CA . LYS A 1 287 ? -26.427 23.922 -19.503 1.00 46.19 287 LYS A CA 1
ATOM 2306 C C . LYS A 1 287 ? -27.584 23.415 -18.647 1.00 46.19 287 LYS A C 1
ATOM 2308 O O . LYS A 1 287 ? -28.642 23.110 -19.193 1.00 46.19 287 LYS A O 1
ATOM 2313 N N . LEU A 1 288 ? -27.420 23.424 -17.329 1.00 43.91 288 LEU A N 1
ATOM 2314 C CA . LEU A 1 288 ? -28.535 23.401 -16.386 1.00 43.91 288 LEU A CA 1
ATOM 2315 C C . LEU A 1 288 ? -28.313 24.495 -15.343 1.00 43.91 288 LEU A C 1
ATOM 2317 O O . LEU A 1 288 ? -27.515 24.347 -14.421 1.00 43.91 288 LEU A O 1
ATOM 2321 N N . ASP A 1 289 ? -29.037 25.595 -15.534 1.00 47.72 289 ASP A N 1
ATOM 2322 C CA . ASP A 1 289 ? -29.288 26.610 -14.521 1.00 47.72 289 ASP A CA 1
ATOM 2323 C C . ASP A 1 289 ? -30.540 26.227 -13.713 1.00 47.72 289 ASP A C 1
ATOM 2325 O O . ASP A 1 289 ? -31.583 25.916 -14.288 1.00 47.72 289 ASP A O 1
ATOM 2329 N N . GLY A 1 290 ? -30.443 26.359 -12.386 1.00 39.41 290 GLY A N 1
ATOM 2330 C CA . GLY A 1 290 ? -31.542 26.823 -11.531 1.00 39.41 290 GLY A CA 1
ATOM 2331 C C . GLY A 1 290 ? -32.404 25.780 -10.808 1.00 39.41 290 GLY A C 1
ATOM 2332 O O . GLY A 1 290 ? -33.342 25.243 -11.382 1.00 39.41 290 GLY A O 1
ATOM 2333 N N . ALA A 1 291 ? -32.187 25.622 -9.494 1.00 35.94 291 ALA A N 1
ATOM 2334 C CA . ALA A 1 291 ? -33.161 25.986 -8.447 1.00 35.94 291 ALA A CA 1
ATOM 2335 C C . ALA A 1 291 ? -32.651 25.586 -7.048 1.00 35.94 291 ALA A C 1
ATOM 2337 O O . ALA A 1 291 ? -32.252 24.451 -6.801 1.00 35.94 291 ALA A O 1
ATOM 2338 N N . ALA A 1 292 ? -32.687 26.544 -6.124 1.00 47.09 292 ALA A N 1
ATOM 2339 C CA . ALA A 1 292 ? -32.369 26.375 -4.714 1.00 47.09 292 ALA A CA 1
ATOM 2340 C C . ALA A 1 292 ? -33.515 25.690 -3.948 1.00 47.09 292 ALA A C 1
ATOM 2342 O O . ALA A 1 292 ? -34.657 26.129 -4.060 1.00 47.09 292 ALA A O 1
ATOM 2343 N N . ASN A 1 293 ? -33.200 24.674 -3.135 1.00 40.84 293 ASN A N 1
ATOM 2344 C CA . ASN A 1 293 ? -33.573 24.573 -1.713 1.00 40.84 293 ASN A CA 1
ATOM 2345 C C . ASN A 1 293 ? -33.235 23.188 -1.134 1.00 40.84 293 ASN A C 1
ATOM 2347 O O . ASN A 1 293 ? -33.700 22.175 -1.641 1.00 40.84 293 ASN A O 1
ATOM 2351 N N . GLY A 1 294 ? -32.561 23.183 0.021 1.00 42.94 294 GLY A N 1
ATOM 2352 C CA . GLY A 1 294 ? -32.855 22.232 1.098 1.00 42.94 294 GLY A CA 1
ATOM 2353 C C . GLY A 1 294 ? -32.046 20.931 1.172 1.00 42.94 294 GLY A C 1
ATOM 2354 O O . GLY A 1 294 ? -32.326 19.971 0.473 1.00 42.94 294 GLY A O 1
ATOM 2355 N N . HIS A 1 295 ? -31.186 20.888 2.195 1.00 43.84 295 HIS A N 1
ATOM 2356 C CA . HIS A 1 295 ? -30.631 19.727 2.907 1.00 43.84 295 HIS A CA 1
ATOM 2357 C C . HIS A 1 295 ? -29.318 19.065 2.434 1.00 43.84 295 HIS A C 1
ATOM 2359 O O . HIS A 1 295 ? -29.232 18.317 1.466 1.00 43.84 295 HIS A O 1
ATOM 2365 N N . ASN A 1 296 ? -28.305 19.292 3.279 1.00 49.72 296 ASN A N 1
ATOM 2366 C CA . ASN A 1 296 ? -26.943 18.758 3.320 1.00 49.72 296 ASN A CA 1
ATOM 2367 C C . ASN A 1 296 ? -26.867 17.215 3.340 1.00 49.72 296 ASN A C 1
ATOM 2369 O O . ASN A 1 296 ? -26.600 16.622 4.381 1.00 49.72 296 ASN A O 1
ATOM 2373 N N . THR A 1 297 ? -27.067 16.567 2.192 1.00 49.94 297 THR A N 1
ATOM 2374 C CA . THR A 1 297 ? -26.713 15.143 1.970 1.00 49.94 297 THR A CA 1
ATOM 2375 C C . THR A 1 297 ? -25.912 14.915 0.677 1.00 49.94 297 THR A C 1
ATOM 2377 O O . THR A 1 297 ? -25.559 13.788 0.352 1.00 49.94 297 THR A O 1
ATOM 2380 N N . SER A 1 298 ? -25.573 15.995 -0.039 1.00 58.44 298 SER A N 1
ATOM 2381 C CA . SER A 1 298 ? -25.005 15.964 -1.397 1.00 58.44 298 SER A CA 1
ATOM 2382 C C . SER A 1 298 ? -23.571 15.424 -1.496 1.00 58.44 298 SER A C 1
ATOM 2384 O O . SER A 1 298 ? -23.167 14.991 -2.572 1.00 58.44 298 SER A O 1
ATOM 2386 N N . ASP A 1 299 ? -22.790 15.452 -0.413 1.00 58.56 299 ASP A N 1
ATOM 2387 C CA . ASP A 1 299 ? -21.347 15.162 -0.483 1.00 58.56 299 ASP A CA 1
ATOM 2388 C C . ASP A 1 299 ? -21.047 13.647 -0.495 1.00 58.56 299 ASP A C 1
ATOM 2390 O O . ASP A 1 299 ? -20.159 13.180 -1.208 1.00 58.56 299 ASP A O 1
ATOM 2394 N N . GLU A 1 300 ? -21.840 12.835 0.217 1.00 64.69 300 GLU A N 1
ATOM 2395 C CA . GLU A 1 300 ? -21.670 11.372 0.218 1.00 64.69 300 GLU A CA 1
ATOM 2396 C C . GLU A 1 300 ? -22.113 10.730 -1.101 1.00 64.69 300 GLU A C 1
ATOM 2398 O O . GLU A 1 300 ? -21.490 9.774 -1.576 1.00 64.69 300 GLU A O 1
ATOM 2403 N N . THR A 1 301 ? -23.166 11.260 -1.727 1.00 74.88 301 THR A N 1
ATOM 2404 C CA . THR A 1 301 ? -23.663 10.742 -3.006 1.00 74.88 301 THR A CA 1
ATOM 2405 C C . THR A 1 301 ? -22.686 11.020 -4.144 1.00 74.88 301 THR A C 1
ATOM 2407 O O . THR A 1 301 ? -22.466 10.145 -4.985 1.00 74.88 301 THR A O 1
ATOM 2410 N N . ASP A 1 302 ? -22.030 12.182 -4.137 1.00 76.62 302 ASP A N 1
ATOM 2411 C CA . ASP A 1 302 ? -21.034 12.541 -5.148 1.00 76.62 302 ASP A CA 1
ATOM 2412 C C . ASP A 1 302 ? -19.743 11.726 -5.007 1.00 76.62 302 ASP A C 1
ATOM 2414 O O . ASP A 1 302 ? -19.189 11.256 -6.009 1.00 76.62 302 ASP A O 1
ATOM 2418 N N . GLU A 1 303 ? -19.283 11.474 -3.780 1.00 81.19 303 GLU A N 1
ATOM 2419 C CA . GLU A 1 303 ? -18.130 10.600 -3.542 1.00 81.19 303 GLU A CA 1
ATOM 2420 C C . GLU A 1 303 ? -18.422 9.138 -3.911 1.00 81.19 303 GLU A C 1
ATOM 2422 O O . GLU A 1 303 ? -17.569 8.455 -4.493 1.00 81.19 303 GLU A O 1
ATOM 2427 N N . MET A 1 304 ? -19.650 8.659 -3.685 1.00 80.75 304 MET A N 1
ATOM 2428 C CA . MET A 1 304 ? -20.070 7.327 -4.125 1.00 80.75 304 MET A CA 1
ATOM 2429 C C . MET A 1 304 ? -20.057 7.203 -5.659 1.00 80.75 304 MET A C 1
ATOM 2431 O O . MET A 1 304 ? -19.496 6.243 -6.197 1.00 80.75 304 MET A O 1
ATOM 2435 N N . ILE A 1 305 ? -20.570 8.207 -6.379 1.00 88.06 305 ILE A N 1
ATOM 2436 C CA . ILE A 1 305 ? -20.573 8.238 -7.851 1.00 88.06 305 ILE A CA 1
ATOM 2437 C C . ILE A 1 305 ? -19.142 8.288 -8.411 1.00 88.06 305 ILE A C 1
ATOM 2439 O O . ILE A 1 305 ? -18.815 7.565 -9.362 1.00 88.06 305 ILE A O 1
ATOM 2443 N N . LYS A 1 306 ? -18.248 9.089 -7.816 1.00 85.88 306 LYS A N 1
ATOM 2444 C CA . LYS A 1 306 ? -16.826 9.134 -8.208 1.00 85.88 306 LYS A CA 1
ATOM 2445 C C . LYS A 1 306 ? -16.134 7.791 -7.974 1.00 85.88 306 LYS A C 1
ATOM 2447 O O . LYS A 1 306 ? -15.391 7.326 -8.846 1.00 85.88 306 LYS A O 1
ATOM 2452 N N . ARG A 1 307 ? -16.402 7.135 -6.839 1.00 86.81 307 ARG A N 1
ATOM 2453 C CA . ARG A 1 307 ? -15.840 5.819 -6.497 1.00 86.81 307 ARG A CA 1
ATOM 2454 C C . ARG A 1 307 ? -16.290 4.740 -7.478 1.00 86.81 307 ARG A C 1
ATOM 2456 O O . ARG A 1 307 ? -15.467 3.931 -7.916 1.00 86.81 307 ARG A O 1
ATOM 2463 N N . ASP A 1 308 ? -17.555 4.748 -7.878 1.00 90.31 308 ASP A N 1
ATOM 2464 C CA . ASP A 1 308 ? -18.076 3.787 -8.851 1.00 90.31 308 ASP A CA 1
ATOM 2465 C C . ASP A 1 308 ? -17.568 4.056 -10.271 1.00 90.31 308 ASP A C 1
ATOM 2467 O O . ASP A 1 308 ? -17.187 3.115 -10.980 1.00 90.31 308 ASP A O 1
ATOM 2471 N N . ARG A 1 309 ? -17.420 5.328 -10.662 1.00 92.00 309 ARG A N 1
ATOM 2472 C CA . ARG A 1 309 ? -16.749 5.708 -11.915 1.00 92.00 309 ARG A CA 1
ATOM 2473 C C . ARG A 1 309 ? -15.295 5.223 -11.941 1.00 92.00 309 ARG A C 1
ATOM 2475 O O . ARG A 1 309 ? -14.853 4.665 -12.947 1.00 92.00 309 ARG A O 1
ATOM 2482 N N . TRP A 1 310 ? -14.560 5.370 -10.838 1.00 91.88 310 TRP A N 1
ATOM 2483 C CA . TRP A 1 310 ? -13.183 4.882 -10.717 1.00 91.88 310 TRP A CA 1
ATOM 2484 C C . TRP A 1 310 ? -13.097 3.351 -10.809 1.00 91.88 310 TRP A C 1
ATOM 2486 O O . TRP A 1 310 ? -12.305 2.824 -11.594 1.00 91.88 310 TRP A O 1
ATOM 2496 N N . ARG A 1 311 ? -13.969 2.623 -10.095 1.00 92.19 311 ARG A N 1
ATOM 2497 C CA . ARG A 1 311 ? -14.059 1.152 -10.171 1.00 92.19 311 ARG A CA 1
ATOM 2498 C C . ARG A 1 311 ? -14.363 0.669 -11.588 1.00 92.19 311 ARG A C 1
ATOM 2500 O O . ARG A 1 311 ? -13.755 -0.295 -12.052 1.00 92.19 311 ARG A O 1
ATOM 2507 N N . SER A 1 312 ? -15.276 1.342 -12.286 1.00 93.69 312 SER A N 1
ATOM 2508 C CA . SER A 1 312 ? -15.622 1.019 -13.673 1.00 93.69 312 SER A CA 1
ATOM 2509 C C . SER A 1 312 ? -14.435 1.231 -14.622 1.00 93.69 312 SER A C 1
ATOM 2511 O O . SER A 1 312 ? -14.118 0.352 -15.429 1.00 93.69 312 SER A O 1
ATOM 2513 N N . ASN A 1 313 ? -13.702 2.338 -14.461 1.00 92.69 313 ASN A N 1
ATOM 2514 C CA . ASN A 1 313 ? -12.492 2.618 -15.238 1.00 92.69 313 ASN A CA 1
ATOM 2515 C C . ASN A 1 313 ? -11.389 1.578 -15.007 1.00 92.69 313 ASN A C 1
ATOM 2517 O O . ASN A 1 313 ? -10.773 1.123 -15.974 1.00 92.69 313 ASN A O 1
ATOM 2521 N N . ILE A 1 314 ? -11.173 1.143 -13.762 1.00 92.19 314 ILE A N 1
ATOM 2522 C CA . ILE A 1 314 ? -10.204 0.081 -13.461 1.00 92.19 314 ILE A CA 1
ATOM 2523 C C . ILE A 1 314 ? -10.600 -1.234 -14.125 1.00 92.19 314 ILE A C 1
ATOM 2525 O O . ILE A 1 314 ? -9.777 -1.825 -14.819 1.00 92.19 314 ILE A O 1
ATOM 2529 N N . ARG A 1 315 ? -11.862 -1.661 -14.003 1.00 94.81 315 ARG A N 1
ATOM 2530 C CA . ARG A 1 315 ? -12.343 -2.895 -14.653 1.00 94.81 315 ARG A CA 1
ATOM 2531 C C . ARG A 1 315 ? -12.232 -2.833 -16.176 1.00 94.81 315 ARG A C 1
ATOM 2533 O O . ARG A 1 315 ? -12.016 -3.854 -16.824 1.00 94.81 315 ARG A O 1
ATOM 2540 N N . LYS A 1 316 ? -12.410 -1.651 -16.775 1.00 95.19 316 LYS A N 1
ATOM 2541 C CA . LYS A 1 316 ? -12.233 -1.451 -18.221 1.00 95.19 316 LYS A CA 1
ATOM 2542 C C . LYS A 1 316 ? -10.762 -1.583 -18.621 1.00 95.19 316 LYS A C 1
ATOM 2544 O O . LYS A 1 316 ? -10.465 -2.278 -19.587 1.00 95.19 316 LYS A O 1
ATOM 2549 N N . ARG A 1 317 ? -9.850 -0.975 -17.857 1.00 93.25 317 ARG A N 1
ATOM 2550 C CA . ARG A 1 317 ? -8.403 -1.069 -18.097 1.00 93.25 317 ARG A CA 1
ATOM 2551 C C . ARG A 1 317 ? -7.877 -2.488 -17.883 1.00 93.25 317 ARG A C 1
ATOM 2553 O O . ARG A 1 317 ? -7.062 -2.949 -18.670 1.00 93.25 317 ARG A O 1
ATOM 2560 N N . GLU A 1 318 ? -8.372 -3.192 -16.869 1.00 93.88 318 GLU A N 1
ATOM 2561 C CA . GLU A 1 318 ? -8.020 -4.591 -16.616 1.00 93.88 318 GLU A CA 1
ATOM 2562 C C . GLU A 1 318 ? -8.465 -5.502 -17.767 1.00 93.88 318 GLU A C 1
ATOM 2564 O O . GLU A 1 318 ? -7.666 -6.302 -18.248 1.00 93.88 318 GLU A O 1
ATOM 2569 N N . ARG A 1 319 ? -9.705 -5.353 -18.257 1.00 95.44 319 ARG A N 1
ATOM 2570 C CA . ARG A 1 319 ? -10.183 -6.105 -19.428 1.00 95.44 319 ARG A CA 1
ATOM 2571 C C . ARG A 1 319 ? -9.326 -5.846 -20.660 1.00 95.44 319 ARG A C 1
ATOM 2573 O O . ARG A 1 319 ? -8.883 -6.801 -21.280 1.00 95.44 319 ARG A O 1
ATOM 2580 N N . PHE A 1 320 ? -9.018 -4.581 -20.942 1.00 94.69 320 PHE A N 1
ATOM 2581 C CA . PHE A 1 320 ? -8.153 -4.220 -22.063 1.00 94.69 320 PHE A CA 1
ATOM 2582 C C . PHE A 1 320 ? -6.761 -4.866 -21.954 1.00 94.69 320 PHE A C 1
ATOM 2584 O O . PHE A 1 320 ? -6.266 -5.437 -22.919 1.00 94.69 320 PHE A O 1
ATOM 2591 N N . LEU A 1 321 ? -6.144 -4.844 -20.767 1.00 92.88 321 LEU A N 1
ATOM 2592 C CA . LEU A 1 321 ? -4.844 -5.486 -20.546 1.00 92.88 321 LEU A CA 1
ATOM 2593 C C . LEU A 1 321 ? -4.909 -7.012 -20.700 1.00 92.88 321 LEU A C 1
ATOM 2595 O O . LEU A 1 321 ? -3.986 -7.600 -21.256 1.00 92.88 321 LEU A O 1
ATOM 2599 N N . ARG A 1 322 ? -5.987 -7.656 -20.234 1.00 93.44 322 ARG A N 1
ATOM 2600 C CA . ARG A 1 322 ? -6.201 -9.102 -20.418 1.00 93.44 322 ARG A CA 1
ATOM 2601 C C . ARG A 1 322 ? -6.399 -9.464 -21.890 1.00 93.44 322 ARG A C 1
ATOM 2603 O O . ARG A 1 322 ? -5.840 -10.457 -22.340 1.00 93.44 322 ARG A O 1
ATOM 2610 N N . GLU A 1 323 ? -7.158 -8.665 -22.632 1.00 94.50 323 GLU A N 1
ATOM 2611 C CA . GLU A 1 323 ? -7.384 -8.857 -24.069 1.00 94.50 323 GLU A CA 1
ATOM 2612 C C . GLU A 1 323 ? -6.085 -8.695 -24.868 1.00 94.50 323 GLU A C 1
ATOM 2614 O O . GLU A 1 323 ? -5.771 -9.547 -25.694 1.00 94.50 323 GLU A O 1
ATOM 2619 N N . GLU A 1 324 ? -5.280 -7.670 -24.577 1.00 91.00 324 GLU A N 1
ATOM 2620 C CA . GLU A 1 324 ? -3.983 -7.473 -25.237 1.00 91.00 324 GLU A CA 1
ATOM 2621 C C . GLU A 1 324 ? -2.964 -8.559 -24.866 1.00 91.00 324 GLU A C 1
ATOM 2623 O O . GLU A 1 324 ? -2.219 -9.022 -25.730 1.00 91.00 324 GLU A O 1
ATOM 2628 N N . LEU A 1 325 ? -2.964 -9.032 -23.613 1.00 90.94 325 LEU A N 1
ATOM 2629 C CA . LEU A 1 325 ? -2.139 -10.167 -23.196 1.00 90.94 325 LEU A CA 1
ATOM 2630 C C . LEU A 1 325 ? -2.542 -11.445 -23.945 1.00 90.94 325 LEU A C 1
ATOM 2632 O O . LEU A 1 325 ? -1.676 -12.137 -24.477 1.00 90.94 325 LEU A O 1
ATOM 2636 N N . ASN A 1 326 ? -3.842 -11.738 -24.028 1.00 89.38 326 ASN A N 1
ATOM 2637 C CA . ASN A 1 326 ? -4.348 -12.891 -24.772 1.00 89.38 326 ASN A CA 1
ATOM 2638 C C . ASN A 1 326 ? -3.996 -12.788 -26.259 1.00 89.38 326 ASN A C 1
ATOM 2640 O O . ASN A 1 326 ? -3.498 -13.755 -26.827 1.00 89.38 326 ASN A O 1
ATOM 2644 N N . ARG A 1 327 ? -4.131 -11.602 -26.865 1.00 88.62 327 ARG A N 1
ATOM 2645 C CA . ARG A 1 327 ? -3.719 -11.352 -28.254 1.00 88.62 327 ARG A CA 1
ATOM 2646 C C . ARG A 1 327 ? -2.222 -11.604 -28.458 1.00 88.62 327 ARG A C 1
ATOM 2648 O O . ARG A 1 327 ? -1.828 -12.215 -29.451 1.00 88.62 327 ARG A O 1
ATOM 2655 N N . CYS A 1 328 ? -1.382 -11.178 -27.513 1.00 81.31 328 CYS A N 1
ATOM 2656 C CA . CYS A 1 328 ? 0.055 -11.458 -27.543 1.00 81.31 328 CYS A CA 1
ATOM 2657 C C . CYS A 1 328 ? 0.345 -12.963 -27.446 1.00 81.31 328 CYS A C 1
ATOM 2659 O O . CYS A 1 328 ? 1.197 -13.469 -28.177 1.00 81.31 328 CYS A O 1
ATOM 2661 N N . LEU A 1 329 ? -0.370 -13.685 -26.579 1.00 81.38 329 LEU A N 1
ATOM 2662 C CA . LEU A 1 329 ? -0.203 -15.128 -26.394 1.00 81.38 329 LEU A CA 1
ATOM 2663 C C . LEU A 1 329 ? -0.670 -15.926 -27.619 1.00 81.38 329 LEU A C 1
ATOM 2665 O O . LEU A 1 329 ? 0.040 -16.828 -28.055 1.00 81.38 329 LEU A O 1
ATOM 2669 N N . GLU A 1 330 ? -1.792 -15.556 -28.235 1.00 83.25 330 GLU A N 1
ATOM 2670 C CA . GLU A 1 330 ? -2.293 -16.160 -29.479 1.00 83.25 330 GLU A CA 1
ATOM 2671 C C . GLU A 1 330 ? -1.359 -15.879 -30.670 1.00 83.25 330 GLU A C 1
ATOM 2673 O O . GLU A 1 330 ? -1.073 -16.767 -31.481 1.00 83.25 330 GLU A O 1
ATOM 2678 N N . SER A 1 331 ? -0.794 -14.668 -30.738 1.00 76.00 331 SER A N 1
ATOM 2679 C CA . SER A 1 331 ? 0.209 -14.310 -31.747 1.00 76.00 331 SER A CA 1
ATOM 2680 C C . SER A 1 331 ? 1.554 -15.018 -31.538 1.00 76.00 331 SER A C 1
ATOM 2682 O O . SER A 1 331 ? 2.311 -15.155 -32.497 1.00 76.00 331 SER A O 1
ATOM 2684 N N . CYS A 1 332 ? 1.872 -15.463 -30.317 1.00 62.25 332 CYS A N 1
ATOM 2685 C CA . CYS A 1 332 ? 3.079 -16.246 -30.027 1.00 62.25 332 CYS A CA 1
ATOM 2686 C C . CYS A 1 332 ? 2.852 -17.762 -30.151 1.00 62.25 332 CYS A C 1
ATOM 2688 O O . CYS A 1 332 ? 3.794 -18.494 -30.449 1.00 62.25 332 CYS A O 1
ATOM 2690 N N . GLY A 1 333 ? 1.621 -18.238 -29.946 1.00 55.44 333 GLY A N 1
ATOM 2691 C CA . GLY A 1 333 ? 1.261 -19.660 -29.950 1.00 55.44 333 GLY A CA 1
ATOM 2692 C C . GLY A 1 333 ? 1.028 -20.281 -31.332 1.00 55.44 333 GLY A C 1
ATOM 2693 O O . GLY A 1 333 ? 0.892 -21.495 -31.432 1.00 55.44 333 GLY A O 1
ATOM 2694 N N . SER A 1 334 ? 1.007 -19.489 -32.407 1.00 52.75 334 SER A N 1
ATOM 2695 C CA . SER A 1 334 ? 0.729 -19.959 -33.777 1.00 52.75 334 SER A CA 1
ATOM 2696 C C . SER A 1 334 ? 1.973 -20.377 -34.586 1.00 52.75 334 SER A C 1
ATOM 2698 O O . SER A 1 334 ? 1.864 -20.727 -35.760 1.00 52.75 334 SER A O 1
ATOM 2700 N N . ILE A 1 335 ? 3.161 -20.429 -33.972 1.00 52.88 335 ILE A N 1
ATOM 2701 C CA . ILE A 1 335 ? 4.380 -20.975 -34.598 1.00 52.88 335 ILE A CA 1
ATOM 2702 C C . ILE A 1 335 ? 4.489 -22.462 -34.237 1.00 52.88 335 ILE A C 1
ATOM 2704 O O . ILE A 1 335 ? 5.249 -22.837 -33.348 1.00 52.88 335 ILE A O 1
ATOM 2708 N N . GLY A 1 336 ? 3.694 -23.323 -34.877 1.00 53.69 336 GLY A N 1
ATOM 2709 C CA . GLY A 1 336 ? 3.722 -24.737 -34.495 1.00 53.69 336 GLY A CA 1
ATOM 2710 C C . GLY A 1 336 ? 2.797 -25.711 -35.212 1.00 53.69 336 GLY A C 1
ATOM 2711 O O . GLY A 1 336 ? 2.426 -26.701 -34.599 1.00 53.69 336 GLY A O 1
ATOM 2712 N N . HIS A 1 337 ? 2.446 -25.501 -36.482 1.00 39.78 337 HIS A N 1
ATOM 2713 C CA . HIS A 1 337 ? 1.945 -26.601 -37.313 1.00 39.78 337 HIS A CA 1
ATOM 2714 C C . HIS A 1 337 ? 2.638 -26.601 -38.673 1.00 39.78 337 HIS A C 1
ATOM 2716 O O . HIS A 1 337 ? 2.279 -25.867 -39.588 1.00 39.78 337 HIS A O 1
ATOM 2722 N N . ALA A 1 338 ? 3.667 -27.439 -38.773 1.00 44.72 338 ALA A N 1
ATOM 2723 C CA . ALA A 1 338 ? 4.197 -27.912 -40.038 1.00 44.72 338 ALA A CA 1
ATOM 2724 C C . ALA A 1 338 ? 3.265 -29.000 -40.596 1.00 44.72 338 ALA A C 1
ATOM 2726 O O . ALA A 1 338 ? 2.968 -29.952 -39.870 1.00 44.72 338 ALA A O 1
ATOM 2727 N N . PRO A 1 339 ? 2.859 -28.930 -41.871 1.00 44.19 339 PRO A N 1
ATOM 2728 C CA . PRO A 1 339 ? 2.510 -30.108 -42.637 1.00 44.19 339 PRO A CA 1
ATOM 2729 C C . PRO A 1 339 ? 3.698 -30.472 -43.533 1.00 44.19 339 PRO A C 1
ATOM 2731 O O . PRO A 1 339 ? 4.151 -29.676 -44.356 1.00 44.19 339 PRO A O 1
ATOM 2734 N N . GLY A 1 340 ? 4.223 -31.681 -43.351 1.00 43.31 340 GLY A N 1
ATOM 2735 C CA . GLY A 1 340 ? 5.077 -32.304 -44.352 1.00 43.31 340 GLY A CA 1
ATOM 2736 C C . GLY A 1 340 ? 4.258 -32.687 -45.583 1.00 43.31 340 GLY A C 1
ATOM 2737 O O . GLY A 1 340 ? 3.126 -33.145 -45.446 1.00 43.31 340 GLY A O 1
ATOM 2738 N N . ALA A 1 341 ? 4.841 -32.516 -46.765 1.00 35.88 341 ALA A N 1
ATOM 2739 C CA . ALA A 1 341 ? 4.524 -33.285 -47.962 1.00 35.88 341 ALA A CA 1
ATOM 2740 C C . ALA A 1 341 ? 5.667 -33.130 -48.973 1.00 35.88 341 ALA A C 1
ATOM 2742 O O . ALA A 1 341 ? 6.309 -32.087 -49.076 1.00 35.88 341 ALA A O 1
ATOM 2743 N N . GLU A 1 342 ? 5.935 -34.232 -49.649 1.00 39.41 342 GLU A N 1
ATOM 2744 C CA . GLU A 1 342 ? 7.083 -34.543 -50.483 1.00 39.41 342 GLU A CA 1
ATOM 2745 C C . GLU A 1 342 ? 7.076 -33.830 -51.847 1.00 39.41 342 GLU A C 1
ATOM 2747 O O . GLU A 1 342 ? 6.030 -33.491 -52.387 1.00 39.41 342 GLU A O 1
ATOM 2752 N N . GLY A 1 343 ? 8.284 -33.672 -52.401 1.00 34.47 343 GLY A N 1
ATOM 2753 C CA . GLY A 1 343 ? 8.638 -33.848 -53.815 1.00 34.47 343 GLY A CA 1
ATOM 2754 C C . GLY A 1 343 ? 7.781 -33.216 -54.918 1.00 34.47 343 GLY A C 1
ATOM 2755 O O . GLY A 1 343 ? 6.736 -33.745 -55.269 1.00 34.47 343 GLY A O 1
ATOM 2756 N N . PHE A 1 344 ? 8.357 -32.257 -55.652 1.00 31.77 344 PHE A N 1
ATOM 2757 C CA . PHE A 1 344 ? 8.273 -32.300 -57.115 1.00 31.77 344 PHE A CA 1
ATOM 2758 C C . PHE A 1 344 ? 9.433 -31.554 -57.781 1.00 31.77 344 PHE A C 1
ATOM 2760 O O . PHE A 1 344 ? 9.864 -30.491 -57.335 1.00 31.77 344 PHE A O 1
ATOM 2767 N N . ALA A 1 345 ? 9.957 -32.186 -58.827 1.00 32.47 345 ALA A N 1
ATOM 2768 C CA . ALA A 1 345 ? 11.063 -31.745 -59.656 1.00 32.47 345 ALA A CA 1
ATOM 2769 C C . ALA A 1 345 ? 10.645 -30.613 -60.613 1.00 32.47 345 ALA A C 1
ATOM 2771 O O . ALA A 1 345 ? 9.466 -30.298 -60.751 1.00 32.47 345 ALA A O 1
ATOM 2772 N N . GLY A 1 346 ? 11.649 -29.987 -61.230 1.00 32.09 346 GLY A N 1
ATOM 2773 C CA . GLY A 1 346 ? 11.545 -28.705 -61.921 1.00 32.09 346 GLY A CA 1
ATOM 2774 C C . GLY A 1 346 ? 10.705 -28.682 -63.192 1.00 32.09 346 GLY A C 1
ATOM 2775 O O . GLY A 1 346 ? 10.292 -29.718 -63.689 1.00 32.09 346 GLY A O 1
ATOM 2776 N N . VAL A 1 347 ? 10.544 -27.471 -63.730 1.00 29.98 347 VAL A N 1
ATOM 2777 C CA . VAL A 1 347 ? 10.353 -27.148 -65.152 1.00 29.98 347 VAL A CA 1
ATOM 2778 C C . VAL A 1 347 ? 10.687 -25.658 -65.332 1.00 29.98 347 VAL A C 1
ATOM 2780 O O . VAL A 1 347 ? 10.283 -24.802 -64.548 1.00 29.98 347 VAL A O 1
ATOM 2783 N N . ILE A 1 348 ? 11.500 -25.411 -66.354 1.00 40.38 348 ILE A N 1
ATOM 2784 C CA . ILE A 1 348 ? 11.876 -24.133 -66.966 1.00 40.38 348 ILE A CA 1
ATOM 2785 C C . ILE A 1 348 ? 10.674 -23.596 -67.762 1.00 40.38 348 ILE A C 1
ATOM 2787 O O . ILE A 1 348 ? 9.942 -24.410 -68.310 1.00 40.38 348 ILE A O 1
ATOM 2791 N N . VAL A 1 349 ? 10.510 -22.274 -67.889 1.00 31.22 349 VAL A N 1
ATOM 2792 C CA . VAL A 1 349 ? 10.283 -21.550 -69.166 1.00 31.22 349 VAL A CA 1
ATOM 2793 C C . VAL A 1 349 ? 10.070 -20.054 -68.892 1.00 31.22 349 VAL A C 1
ATOM 2795 O O . VAL A 1 349 ? 9.424 -19.658 -67.925 1.00 31.22 349 VAL A O 1
ATOM 2798 N N . SER A 1 350 ? 10.729 -19.278 -69.748 1.00 33.00 350 SER A N 1
ATOM 2799 C CA . SER A 1 350 ? 10.824 -17.825 -69.879 1.00 33.00 350 SER A CA 1
ATOM 2800 C C . SER A 1 350 ? 9.542 -17.152 -70.404 1.00 33.00 350 SER A C 1
ATOM 2802 O O . SER A 1 350 ? 8.532 -17.817 -70.606 1.00 33.00 350 SER A O 1
ATOM 2804 N N . GLU A 1 351 ? 9.703 -15.862 -70.748 1.00 37.88 351 GLU A N 1
ATOM 2805 C CA . GLU A 1 351 ? 8.927 -15.071 -71.730 1.00 37.88 351 GLU A CA 1
ATOM 2806 C C . GLU A 1 351 ? 7.665 -14.382 -71.172 1.00 37.88 351 GLU A C 1
ATOM 2808 O O . GLU A 1 351 ? 6.851 -15.008 -70.510 1.00 37.88 351 GLU A O 1
ATOM 2813 N N . GLU A 1 352 ? 7.374 -13.096 -71.388 1.00 39.91 352 GLU A N 1
ATOM 2814 C CA . GLU A 1 352 ? 8.053 -11.928 -71.969 1.00 39.91 352 GLU A CA 1
ATOM 2815 C C . GLU A 1 352 ? 7.116 -10.714 -71.749 1.00 39.91 352 GLU A C 1
ATOM 2817 O O . GLU A 1 352 ? 5.921 -10.909 -71.530 1.00 39.91 352 GLU A O 1
ATOM 2822 N N . THR A 1 353 ? 7.635 -9.489 -71.934 1.00 37.50 353 THR A N 1
ATOM 2823 C CA . THR A 1 353 ? 6.898 -8.251 -72.326 1.00 37.50 353 THR A CA 1
ATOM 2824 C C . THR A 1 353 ? 5.931 -7.629 -71.281 1.00 37.50 353 THR A C 1
ATOM 2826 O O . THR A 1 353 ? 5.341 -8.315 -70.466 1.00 37.50 353 THR A O 1
ATOM 2829 N N . GLU A 1 354 ? 5.714 -6.315 -71.160 1.00 32.75 354 GLU A N 1
ATOM 2830 C CA . GLU A 1 354 ? 5.944 -5.205 -72.077 1.00 32.75 354 GLU A CA 1
ATOM 2831 C C . GLU A 1 354 ? 5.870 -3.844 -71.345 1.00 32.75 354 GLU A C 1
ATOM 2833 O O . GLU A 1 354 ? 5.242 -3.669 -70.302 1.00 32.75 354 GLU A O 1
ATOM 2838 N N . VAL A 1 355 ? 6.564 -2.911 -71.978 1.00 35.47 355 VAL A N 1
ATOM 2839 C CA . VAL A 1 355 ? 6.767 -1.469 -71.827 1.00 35.47 355 VAL A CA 1
ATOM 2840 C C . VAL A 1 355 ? 5.512 -0.638 -71.490 1.00 35.47 355 VAL A C 1
ATOM 2842 O O . VAL A 1 355 ? 4.444 -0.859 -72.051 1.00 35.47 355 VAL A O 1
ATOM 2845 N N . ASN A 1 356 ? 5.681 0.428 -70.692 1.00 35.50 356 ASN A N 1
ATOM 2846 C CA . ASN A 1 356 ? 5.107 1.726 -71.065 1.00 35.50 356 ASN A CA 1
ATOM 2847 C C . ASN A 1 356 ? 5.880 2.907 -70.447 1.00 35.50 356 ASN A C 1
ATOM 2849 O O . ASN A 1 356 ? 5.894 3.105 -69.231 1.00 35.50 356 ASN A O 1
ATOM 2853 N N . ASP A 1 357 ? 6.495 3.687 -71.333 1.00 37.38 357 ASP A N 1
ATOM 2854 C CA . ASP A 1 357 ? 7.050 5.019 -71.115 1.00 37.38 357 ASP A CA 1
ATOM 2855 C C . ASP A 1 357 ? 5.934 6.068 -71.152 1.00 37.38 357 ASP A C 1
ATOM 2857 O O . ASP A 1 357 ? 5.120 6.041 -72.071 1.00 37.38 357 ASP A O 1
ATOM 2861 N N . ILE A 1 358 ? 5.967 7.068 -70.262 1.00 36.41 358 ILE A N 1
ATOM 2862 C CA . ILE A 1 358 ? 5.573 8.441 -70.624 1.00 36.41 358 ILE A CA 1
ATOM 2863 C C . ILE A 1 358 ? 6.538 9.430 -69.965 1.00 36.41 358 ILE A C 1
ATOM 2865 O O . ILE A 1 358 ? 6.676 9.513 -68.745 1.00 36.41 358 ILE A O 1
ATOM 2869 N N . SER A 1 359 ? 7.205 10.182 -70.835 1.00 37.88 359 SER A N 1
ATOM 2870 C CA . SER A 1 359 ? 8.096 11.300 -70.562 1.00 37.88 359 SER A CA 1
ATOM 2871 C C . SE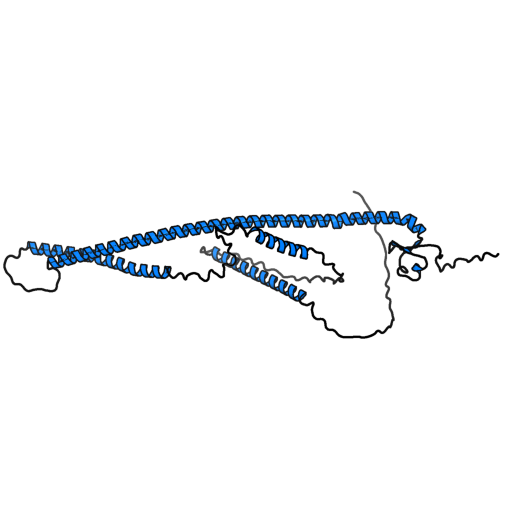R A 1 359 ? 7.364 12.588 -70.156 1.00 37.88 359 SER A C 1
ATOM 2873 O O . SER A 1 359 ? 6.253 12.845 -70.603 1.00 37.88 359 SER A O 1
ATOM 2875 N N . GLY A 1 360 ? 8.101 13.466 -69.465 1.00 29.59 360 GLY A N 1
ATOM 2876 C CA . GLY A 1 360 ? 8.245 14.874 -69.860 1.00 29.59 360 GLY A CA 1
ATOM 2877 C C . GLY A 1 360 ? 7.255 15.897 -69.291 1.00 29.59 360 GLY A C 1
ATOM 2878 O O . GLY A 1 360 ? 6.092 15.926 -69.663 1.00 29.59 360 GLY A O 1
ATOM 2879 N N . SER A 1 361 ? 7.761 16.852 -68.506 1.00 36.66 361 SER A N 1
ATOM 2880 C CA . SER A 1 361 ? 7.881 18.244 -68.975 1.00 36.66 361 SER A CA 1
ATOM 2881 C C . SER A 1 361 ? 8.589 19.111 -67.932 1.00 36.66 361 SER A C 1
ATOM 2883 O O . SER A 1 361 ? 8.220 19.153 -66.761 1.00 36.66 361 SER A O 1
ATOM 2885 N N . SER A 1 362 ? 9.614 19.807 -68.407 1.00 41.28 362 SER A N 1
ATOM 2886 C CA . SER A 1 362 ? 10.393 20.850 -67.749 1.00 41.28 362 SER A CA 1
ATOM 2887 C C . SER A 1 362 ? 9.939 22.210 -68.287 1.00 41.28 362 SER A C 1
ATOM 2889 O O . SER A 1 362 ? 9.721 22.311 -69.491 1.00 41.28 362 SER A O 1
ATOM 2891 N N . CYS A 1 363 ? 9.810 23.215 -67.416 1.00 36.56 363 CYS A N 1
ATOM 2892 C CA . CYS A 1 363 ? 10.061 24.651 -67.659 1.00 36.56 363 CYS A CA 1
ATOM 2893 C C . CYS A 1 363 ? 9.749 25.411 -66.347 1.00 36.56 363 CYS A C 1
ATOM 2895 O O . CYS A 1 363 ? 8.708 25.210 -65.730 1.00 36.56 363 CYS A O 1
ATOM 2897 N N . ASP A 1 364 ? 10.767 25.986 -65.708 1.00 37.16 364 ASP A N 1
ATOM 2898 C CA . ASP A 1 364 ? 11.175 27.404 -65.770 1.00 37.16 364 ASP A CA 1
ATOM 2899 C C . ASP A 1 364 ? 10.453 28.282 -64.731 1.00 37.16 364 ASP A C 1
ATOM 2901 O O . ASP A 1 364 ? 9.236 28.401 -64.713 1.00 37.16 364 ASP A O 1
ATOM 2905 N N . THR A 1 365 ? 11.163 28.742 -63.698 1.00 38.53 365 THR A N 1
ATOM 2906 C CA . THR A 1 365 ? 11.950 29.995 -63.651 1.00 38.53 365 THR A CA 1
ATOM 2907 C C . THR A 1 365 ? 11.086 31.182 -63.222 1.00 38.53 365 THR A C 1
ATOM 2909 O O . THR A 1 365 ? 10.312 31.707 -64.010 1.00 38.53 365 THR A O 1
ATOM 2912 N N . PHE A 1 366 ? 11.300 31.676 -61.995 1.00 36.97 366 PHE A N 1
ATOM 2913 C CA . PHE A 1 366 ? 11.308 33.120 -61.738 1.00 36.97 366 PHE A CA 1
ATOM 2914 C C . PHE A 1 366 ? 12.204 33.459 -60.537 1.00 36.97 366 PHE A C 1
ATOM 2916 O O . PHE A 1 366 ? 11.859 33.299 -59.369 1.00 36.97 366 PHE A O 1
ATOM 2923 N N . THR A 1 367 ? 13.402 33.928 -60.868 1.00 43.31 367 THR A N 1
ATOM 2924 C CA . THR A 1 367 ? 14.244 34.816 -60.065 1.00 43.31 367 THR A CA 1
ATOM 2925 C C . THR A 1 367 ? 13.562 36.166 -59.860 1.00 43.31 367 THR A C 1
ATOM 2927 O O . THR A 1 367 ? 13.066 36.725 -60.837 1.00 43.31 367 THR A O 1
ATOM 2930 N N . SER A 1 368 ? 13.677 36.758 -58.666 1.00 43.12 368 SER A N 1
ATOM 2931 C CA . SER A 1 368 ? 14.357 38.057 -58.458 1.00 43.12 368 SER A CA 1
ATOM 2932 C C . SER A 1 368 ? 13.958 38.749 -57.151 1.00 43.12 368 SER A C 1
ATOM 2934 O O . SER A 1 368 ? 12.778 38.958 -56.918 1.00 43.12 368 SER A O 1
ATOM 2936 N N . GLN A 1 369 ? 14.997 39.215 -56.433 1.00 40.72 369 GLN A N 1
ATOM 2937 C CA . GLN A 1 369 ? 15.124 40.566 -55.845 1.00 40.72 369 GLN A CA 1
ATOM 2938 C C . GLN A 1 369 ? 14.173 40.935 -54.680 1.00 40.72 369 GLN A C 1
ATOM 2940 O O . GLN A 1 369 ? 13.027 40.536 -54.635 1.00 40.72 369 GLN A O 1
ATOM 2945 N N . THR A 1 370 ? 14.531 41.720 -53.665 1.00 45.41 370 THR A N 1
ATOM 2946 C CA . THR A 1 370 ? 15.727 42.500 -53.316 1.00 45.41 370 THR A CA 1
ATOM 2947 C C . THR A 1 370 ? 15.571 42.950 -51.862 1.00 45.41 370 THR A C 1
ATOM 2949 O O . THR A 1 370 ? 14.457 43.153 -51.394 1.00 45.41 370 THR A O 1
ATOM 2952 N N . ARG A 1 371 ? 16.718 43.155 -51.209 1.00 44.66 371 ARG A N 1
ATOM 2953 C CA . ARG A 1 371 ? 16.996 44.122 -50.133 1.00 44.66 371 ARG A CA 1
ATOM 2954 C C . ARG A 1 371 ? 15.886 45.122 -49.765 1.00 44.66 371 ARG A C 1
ATOM 2956 O O . ARG A 1 371 ? 15.452 45.902 -50.610 1.00 44.66 371 ARG A O 1
ATOM 2963 N N . GLY A 1 372 ? 15.664 45.214 -48.457 1.00 52.94 372 GLY A N 1
ATOM 2964 C CA . GLY A 1 372 ? 15.371 46.424 -47.690 1.00 52.94 372 GLY A CA 1
ATOM 2965 C C . GLY A 1 372 ? 15.976 46.235 -46.313 1.00 52.94 372 GLY A C 1
ATOM 2966 O O . GLY A 1 372 ? 15.484 45.313 -45.630 1.00 52.94 372 GLY A O 1
#

Foldseek 3Di:
DDDPPPDDDPVQDPQPWWKAFPVVRDIDGSVCCVDHPRVPTDIDTVVVCVVPVVVVVVVVVVVVVVCCVPVPVVVVVVVVVVVVVVVVVVVVVVVVVVVVVVVVVVVVVVVVVVVVVVVVVVVVVVVVVLVVLVVLLVVLVVLLVVLVVVCVVLVNDDDDPPPDDDDDDPPVVSVVVSVVSVVVSVVSCVVRVVVNVVSVVVVVVVVVVVVVVVPPPPPPVVPPVCPPDPDDDDDDDPDPPPVPVVVVVVVVVVVVVVVPPDPPDDDDDDDDDDDDDDDDDDDDDDDDDDDDDDDPPPPVVVVVVVVVVVVVVVVVVVVVVVVVVVVVVVVVPPPDDDDDDDDDDDDDDDDDDDDDDDDDDDDDDDDDDDDD

Sequence (372 aa):
MTALHVSPCPLFPSEVEDYYCIDCHTSCSALALLVGPHTNHSRVPLSVAAQYFPSAMRRDAHALVGRIELEYIRQRKAHLSSLDDTCRHLEMERSTKITQLQELQREVGFLDKKIATITQERVNALCYWSGQRKNMVNEARLLLRGADTLARAVGLSGEKQYSFCDDGLRDEGCQDHLQAIKKELYEVRRLLLHPLEWLEVEDTEEERISWLSSESPPNKESHLYGMLHVKSLSDTRERYRENSLETLMSENRALLKHALTPKRSTPRPHQAIRPPPNSDILAREEKLDGAANGHNTSDETDEMIKRDRWRSNIRKRERFLREELNRCLESCGSIGHAPGAEGFAGVIVSEETEVNDISGSSCDTFTSQTRG

Organism: Trypanosoma vivax (strain Y486) (NCBI:txid1055687)

Radius of gyration: 53.95 Å; chains: 1; bounding box: 118×81×170 Å

pLDDT: mean 70.69, std 23.81, range [29.59, 98.56]

Secondary structure (DSSP, 8-state):
------PPPTTS--TT--EEETTTTEEE-TTTTTSSTTTTS-EEEHHHHHHHHHHHHHHHHHHHHHHIIIIIIHHHHHHHHHHHHHHHHHHHHHHHHHHHHHHHHHHHHHHHHHHHHHHHHHHHHHHHHHHHHHHHHHHHHHHHHHHHHHHHHTT-S-S--------S---HHHHHHHHHHHHHHHHHHHHHHHHHHHHHHHHHHHHHHHHHHH-----TTTTSS-TT------SS-TTSHHHHHHHHHHHHHHHHHHHHS---PPP-PPPP-PPPPP-----------------S-HHHHHHHHHHHHHHHHHHHHHHHHHHHHHHHHHHHHTS--PPP--------------------------------